Protein AF-A0A1F7LM73-F1 (afdb_monomer)

Foldseek 3Di:
DVVVVVVLVVLVVVVPVVVPPDDDDDDPDDPPDPVVVVVVSVVVSVVSCCVPVVVVVVVVVVVVVVVVVVVVVVVVVVVVVVVVVVVVVVVVVVVVVVVVVVVVVVVVVVVVVVVVVVVVVVVVVVVVVVVVVVVVVVVVVVVVVVVVVVVVVVVVVVVVVVVCVVPDDPVVVVVVVVVVVVVVVVVD

pLDDT: mean 83.43, std 17.59, range [32.59, 98.06]

Structure (mmCIF, N/CA/C/O backbone):
data_AF-A0A1F7LM73-F1
#
_entry.id   AF-A0A1F7LM73-F1
#
loop_
_atom_site.group_PDB
_atom_site.id
_atom_site.type_symbol
_atom_site.label_atom_id
_atom_site.label_alt_id
_atom_site.label_comp_id
_atom_site.label_asym_id
_atom_site.label_entity_id
_atom_site.label_seq_id
_atom_site.pdbx_PDB_ins_code
_atom_site.Cartn_x
_atom_site.Cartn_y
_atom_site.Cartn_z
_atom_site.occupancy
_atom_site.B_iso_or_equiv
_atom_site.auth_seq_id
_atom_site.auth_comp_id
_atom_site.auth_asym_id
_atom_site.auth_atom_id
_atom_site.pdbx_PDB_model_num
ATOM 1 N N . MET A 1 1 ? 45.857 7.360 -49.745 1.00 53.28 1 MET A N 1
ATOM 2 C CA . MET A 1 1 ? 45.388 7.827 -51.075 1.00 53.28 1 MET A CA 1
ATOM 3 C C . MET A 1 1 ? 46.222 8.972 -51.649 1.00 53.28 1 MET A C 1
ATOM 5 O O . MET A 1 1 ? 46.639 8.855 -52.791 1.00 53.28 1 MET A O 1
ATOM 9 N N . ARG A 1 2 ? 46.557 10.024 -50.878 1.00 49.22 2 ARG A N 1
ATOM 10 C CA . ARG A 1 2 ? 47.305 11.205 -51.376 1.00 49.22 2 ARG A CA 1
ATOM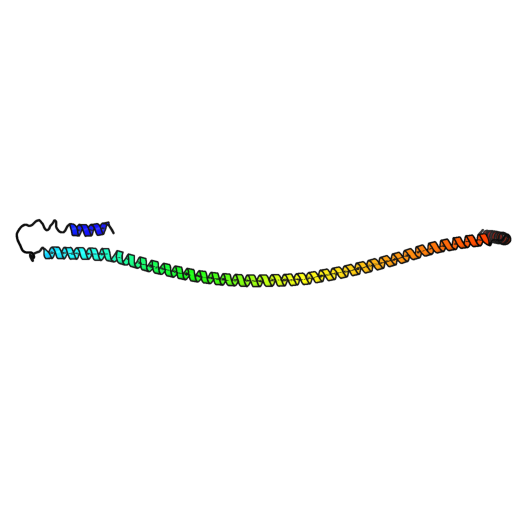 11 C C . ARG A 1 2 ? 48.665 10.900 -52.031 1.00 49.22 2 ARG A C 1
ATOM 13 O O . ARG A 1 2 ? 49.004 11.530 -53.020 1.00 49.22 2 ARG A O 1
ATOM 20 N N . ARG A 1 3 ? 49.419 9.911 -51.534 1.00 52.56 3 ARG A N 1
ATOM 21 C CA . ARG A 1 3 ? 50.753 9.572 -52.070 1.00 52.56 3 ARG A CA 1
ATOM 22 C C . ARG A 1 3 ? 50.712 8.861 -53.428 1.00 52.56 3 ARG A C 1
ATOM 24 O O . ARG A 1 3 ? 51.576 9.108 -54.249 1.00 52.56 3 ARG A O 1
ATOM 31 N N . VAL A 1 4 ? 49.698 8.035 -53.694 1.00 57.47 4 VAL A N 1
ATOM 32 C CA . VAL A 1 4 ? 49.612 7.256 -54.948 1.00 57.47 4 VAL A CA 1
ATOM 33 C C . VAL A 1 4 ? 48.876 8.014 -56.051 1.00 57.47 4 VAL A C 1
ATOM 35 O O . VAL A 1 4 ? 49.278 7.935 -57.203 1.00 57.47 4 VAL A O 1
ATOM 38 N N . VAL A 1 5 ? 47.874 8.828 -55.693 1.00 59.75 5 VAL A N 1
ATOM 39 C CA . VAL A 1 5 ? 47.327 9.850 -56.606 1.00 59.75 5 VAL A CA 1
ATOM 40 C C . VAL A 1 5 ? 48.428 10.840 -56.992 1.00 59.75 5 VAL A C 1
ATOM 42 O O . VAL A 1 5 ? 48.534 11.200 -58.155 1.00 59.75 5 VAL A O 1
ATOM 45 N N . GLY A 1 6 ? 49.306 11.189 -56.041 1.00 59.00 6 GLY A N 1
ATOM 46 C CA . GLY A 1 6 ? 50.532 11.940 -56.303 1.00 59.00 6 GLY A CA 1
ATOM 47 C C . GLY A 1 6 ? 51.470 11.233 -57.283 1.00 59.00 6 GLY A C 1
ATOM 48 O O . GLY A 1 6 ? 51.916 11.872 -58.219 1.00 59.00 6 GLY A O 1
ATOM 49 N N . ILE A 1 7 ? 51.714 9.924 -57.137 1.00 63.94 7 ILE A N 1
ATOM 50 C CA . ILE A 1 7 ? 52.561 9.146 -58.065 1.00 63.94 7 ILE A CA 1
ATOM 51 C C . ILE A 1 7 ? 51.933 9.042 -59.460 1.00 63.94 7 ILE A C 1
ATOM 53 O O . ILE A 1 7 ? 52.642 9.212 -60.439 1.00 63.94 7 ILE A O 1
ATOM 57 N N . ALA A 1 8 ? 50.623 8.813 -59.578 1.00 59.62 8 ALA A N 1
ATOM 58 C CA . ALA A 1 8 ? 49.941 8.762 -60.873 1.00 59.62 8 ALA A CA 1
ATOM 59 C C . ALA A 1 8 ? 49.909 10.139 -61.562 1.00 59.62 8 ALA A C 1
ATOM 61 O O . ALA A 1 8 ? 50.172 10.230 -62.757 1.00 59.62 8 ALA A O 1
ATOM 62 N N . ALA A 1 9 ? 49.666 11.217 -60.807 1.00 60.69 9 ALA A N 1
ATOM 63 C CA . ALA A 1 9 ? 49.764 12.588 -61.306 1.00 60.69 9 ALA A CA 1
ATOM 64 C C . ALA A 1 9 ? 51.207 12.958 -61.688 1.00 60.69 9 ALA A C 1
ATOM 66 O O . ALA A 1 9 ? 51.416 13.639 -62.684 1.00 60.69 9 ALA A O 1
ATOM 67 N N . PHE A 1 10 ? 52.202 12.465 -60.946 1.00 61.12 10 PHE A N 1
ATOM 68 C CA . PHE A 1 10 ? 53.621 12.640 -61.251 1.00 61.12 10 PHE A CA 1
ATOM 69 C C . PHE A 1 10 ? 54.034 11.855 -62.503 1.00 61.12 10 PHE A C 1
ATOM 71 O O . PHE A 1 10 ? 54.774 12.378 -63.323 1.00 61.12 10 PHE A O 1
ATOM 78 N N . LEU A 1 11 ? 53.503 10.643 -62.704 1.00 60.47 11 LEU A N 1
ATOM 79 C CA . LEU A 1 11 ? 53.751 9.817 -63.891 1.00 60.47 11 LEU A CA 1
ATOM 80 C C . LEU A 1 11 ? 53.119 10.430 -65.154 1.00 60.47 11 LEU A C 1
ATOM 82 O O . LEU A 1 11 ? 53.722 10.377 -66.218 1.00 60.47 11 LEU A O 1
ATOM 86 N N . VAL A 1 12 ? 51.949 11.070 -65.025 1.00 60.44 12 VAL A N 1
ATOM 87 C CA . VAL A 1 12 ? 51.298 11.850 -66.098 1.00 60.44 12 VAL A CA 1
ATOM 88 C C . VAL A 1 12 ? 52.034 13.168 -66.370 1.00 60.44 12 VAL A C 1
ATOM 90 O O . VAL A 1 12 ? 52.218 13.537 -67.526 1.00 60.44 12 VAL A O 1
ATOM 93 N N . ALA A 1 13 ? 52.502 13.863 -65.329 1.00 56.94 13 ALA A N 1
ATOM 94 C CA . ALA A 1 13 ? 53.27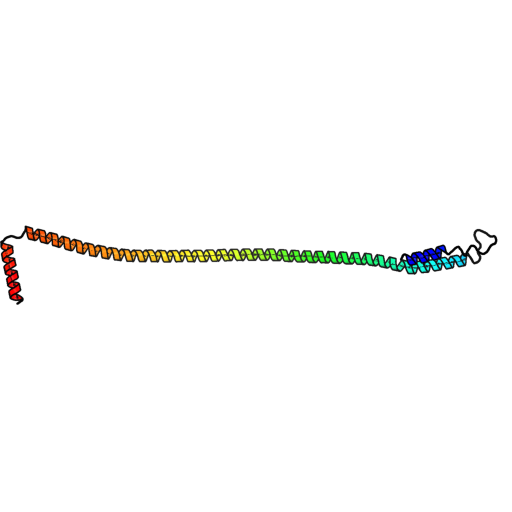1 15.102 -65.464 1.00 56.94 13 ALA A CA 1
ATOM 95 C C . ALA A 1 13 ? 54.682 14.883 -66.045 1.00 56.94 13 ALA A C 1
ATOM 97 O O . ALA A 1 13 ? 55.237 15.795 -66.651 1.00 56.94 13 ALA A O 1
ATOM 98 N N . LEU A 1 14 ? 55.253 13.679 -65.912 1.00 53.31 14 LEU A N 1
ATOM 99 C CA . LEU A 1 14 ? 56.552 13.313 -66.495 1.00 53.31 14 LEU A CA 1
ATOM 100 C C . LEU A 1 14 ? 56.478 13.012 -68.010 1.00 53.31 14 LEU A C 1
ATOM 102 O O . LEU A 1 14 ? 57.506 12.801 -68.656 1.00 53.31 14 LEU A O 1
ATOM 106 N N . LEU A 1 15 ? 55.271 12.991 -68.585 1.00 54.00 15 LEU A N 1
ATOM 107 C CA . LEU A 1 15 ? 54.999 12.494 -69.934 1.00 54.00 15 LEU A CA 1
ATOM 108 C C . LEU A 1 15 ? 54.958 13.570 -71.038 1.00 54.00 15 LEU A C 1
ATOM 110 O O . LEU A 1 15 ? 54.450 13.284 -72.121 1.00 54.00 15 LEU A O 1
ATOM 114 N N . PRO A 1 16 ? 55.520 14.779 -70.825 1.00 51.72 16 PRO A N 1
ATOM 115 C CA . PRO A 1 16 ? 56.408 15.335 -71.849 1.00 51.72 16 PRO A CA 1
ATOM 116 C C . PRO A 1 16 ? 57.501 16.255 -71.266 1.00 51.72 16 PRO A C 1
ATOM 118 O O . PRO A 1 16 ? 57.481 17.466 -71.455 1.00 51.72 16 PRO A O 1
ATOM 121 N N . ALA A 1 17 ? 58.517 15.676 -70.628 1.00 45.34 17 ALA A N 1
ATOM 122 C CA . ALA A 1 17 ? 59.888 16.195 -70.771 1.00 45.34 17 ALA A CA 1
ATOM 123 C C . ALA A 1 17 ? 60.720 15.319 -71.733 1.00 45.34 17 ALA A C 1
ATOM 125 O O . ALA A 1 17 ? 61.685 15.787 -72.327 1.00 45.34 17 ALA A O 1
ATOM 126 N N . ALA A 1 18 ? 60.301 14.069 -71.967 1.00 43.78 18 ALA A N 1
ATOM 127 C CA . ALA A 1 18 ? 60.953 13.145 -72.900 1.00 43.78 18 ALA A CA 1
ATOM 128 C C . ALA A 1 18 ? 60.423 13.219 -74.350 1.00 43.78 18 ALA A C 1
ATOM 130 O O . ALA A 1 18 ? 60.993 12.589 -75.234 1.00 43.78 18 ALA A O 1
ATOM 131 N N . ALA A 1 19 ? 59.372 14.003 -74.623 1.00 46.97 19 ALA A N 1
ATOM 132 C CA . ALA A 1 19 ? 58.915 14.288 -75.991 1.00 46.97 19 ALA A CA 1
ATOM 133 C C . ALA A 1 19 ? 59.640 15.491 -76.635 1.00 46.97 19 ALA A C 1
ATOM 135 O O . ALA A 1 19 ? 59.439 15.766 -77.811 1.00 46.97 19 ALA A O 1
ATOM 136 N N . SER A 1 20 ? 60.491 16.206 -75.884 1.00 44.97 20 SER A N 1
ATOM 137 C CA . SER A 1 20 ? 61.182 17.425 -76.340 1.00 44.97 20 SER A CA 1
ATOM 138 C C . SER A 1 20 ? 62.675 17.212 -76.650 1.00 44.97 20 SER A C 1
ATOM 140 O O . SER A 1 20 ? 63.457 18.161 -76.598 1.00 44.97 20 SER A O 1
ATOM 142 N N . ALA A 1 21 ? 63.102 15.988 -76.967 1.00 37.47 21 ALA A N 1
ATOM 143 C CA . ALA A 1 21 ? 64.501 15.703 -77.300 1.00 37.47 21 ALA A CA 1
ATOM 144 C C . ALA A 1 21 ? 64.649 14.725 -78.479 1.00 37.47 21 ALA A C 1
ATOM 146 O O . ALA A 1 21 ? 65.333 13.713 -78.388 1.00 37.47 21 ALA A O 1
ATOM 147 N N . ALA A 1 22 ? 64.007 15.050 -79.599 1.00 32.59 22 ALA A N 1
ATOM 148 C CA . ALA A 1 22 ? 64.473 14.708 -80.940 1.00 32.59 22 ALA A CA 1
ATOM 149 C C . ALA A 1 22 ? 63.914 15.783 -81.882 1.00 32.59 22 ALA A C 1
ATOM 151 O O . ALA A 1 22 ? 62.706 15.874 -82.081 1.00 32.59 22 ALA A O 1
ATOM 152 N N . GLY A 1 23 ? 64.789 16.673 -82.350 1.00 34.88 23 GLY A N 1
ATOM 153 C CA . GLY A 1 23 ? 64.427 17.727 -83.290 1.00 34.88 23 GLY A CA 1
ATOM 154 C C . GLY A 1 23 ? 64.046 17.177 -84.664 1.00 34.88 23 GLY A C 1
ATOM 155 O O . GLY A 1 23 ? 64.423 16.064 -85.024 1.00 34.88 23 GLY A O 1
ATOM 156 N N . GLY A 1 24 ? 63.356 18.017 -85.433 1.00 33.53 24 GLY A N 1
ATOM 157 C CA . GLY A 1 24 ? 63.115 17.810 -86.858 1.00 33.53 24 GLY A CA 1
ATOM 158 C C . GLY A 1 24 ? 61.640 17.644 -87.195 1.00 33.53 24 GLY A C 1
ATOM 159 O O . GLY A 1 24 ? 61.037 16.636 -86.862 1.00 33.53 24 GLY A O 1
ATOM 160 N N . GLU A 1 25 ? 61.108 18.690 -87.828 1.00 43.16 25 GLU A N 1
ATOM 161 C CA . GLU A 1 25 ? 59.985 18.746 -88.773 1.00 43.16 25 GLU A CA 1
ATOM 162 C C . GLU A 1 25 ? 58.961 17.595 -88.798 1.00 43.16 25 GLU A C 1
ATOM 164 O O . GLU A 1 25 ? 59.271 16.454 -89.128 1.00 43.16 25 GLU A O 1
ATOM 169 N N . GLY A 1 26 ? 57.679 17.941 -88.642 1.00 41.00 26 GLY A N 1
ATOM 170 C CA . GLY A 1 26 ? 56.610 17.144 -89.239 1.00 41.00 26 GLY A CA 1
ATOM 171 C C . GLY A 1 26 ? 55.275 17.223 -88.512 1.00 41.00 26 GLY A C 1
ATOM 172 O O . GLY A 1 26 ? 55.214 17.013 -87.308 1.00 41.00 26 GLY A O 1
ATOM 173 N N . GLY A 1 27 ? 54.245 17.528 -89.308 1.00 42.03 27 GLY A N 1
ATOM 174 C CA . GLY A 1 27 ? 52.819 17.206 -89.192 1.00 42.03 27 GLY A CA 1
ATOM 175 C C . GLY A 1 27 ? 52.208 16.911 -87.821 1.00 42.03 27 GLY A C 1
ATOM 176 O O . GLY A 1 27 ? 52.680 16.069 -87.066 1.00 42.03 27 GLY A O 1
ATOM 177 N N . LEU A 1 28 ? 51.019 17.479 -87.587 1.00 55.00 28 LEU A N 1
ATOM 178 C CA . LEU A 1 28 ? 50.147 17.199 -86.435 1.00 55.00 28 LEU A CA 1
ATOM 179 C C . LEU A 1 28 ? 49.836 15.701 -86.201 1.00 55.00 28 LEU A C 1
ATOM 181 O O . LEU A 1 28 ? 49.221 15.363 -85.194 1.00 55.00 28 LEU A O 1
ATOM 185 N N . ILE A 1 29 ? 50.252 14.802 -87.098 1.00 55.22 29 ILE A N 1
ATOM 186 C CA . ILE A 1 29 ? 50.189 13.353 -86.940 1.00 55.22 29 ILE A CA 1
ATOM 187 C C . ILE A 1 29 ? 51.406 12.733 -87.654 1.00 55.22 29 ILE A C 1
ATOM 189 O O . ILE A 1 29 ? 51.376 12.525 -88.863 1.00 55.22 29 ILE A O 1
ATOM 193 N N . ASN A 1 30 ? 52.474 12.419 -86.918 1.00 52.50 30 ASN A N 1
ATOM 194 C CA . ASN A 1 30 ? 53.495 11.477 -87.385 1.00 52.50 30 ASN A CA 1
ATOM 195 C C . ASN A 1 30 ? 53.140 10.085 -86.852 1.00 52.50 30 ASN A C 1
ATOM 197 O O . ASN A 1 30 ? 53.098 9.864 -85.639 1.00 52.50 30 ASN A O 1
ATOM 201 N N . LEU A 1 31 ? 52.855 9.152 -87.762 1.00 56.06 31 LEU A N 1
ATOM 202 C CA . LEU A 1 31 ? 52.364 7.801 -87.468 1.00 56.06 31 LEU A CA 1
ATOM 203 C C . LEU A 1 31 ? 53.467 6.819 -87.030 1.00 56.06 31 LEU A C 1
ATOM 205 O O . LEU A 1 31 ? 53.266 5.610 -87.075 1.00 56.06 31 LEU A O 1
ATOM 209 N N . ASP A 1 32 ? 54.611 7.318 -86.565 1.00 59.59 32 ASP A N 1
ATOM 210 C CA . ASP A 1 32 ? 55.797 6.504 -86.322 1.00 59.59 32 ASP A CA 1
ATOM 211 C C . ASP A 1 32 ? 56.256 6.609 -84.862 1.00 59.59 32 ASP A C 1
ATOM 213 O O . ASP A 1 32 ? 56.743 7.633 -84.388 1.00 59.59 32 ASP A O 1
ATOM 217 N N . LYS A 1 33 ? 56.075 5.502 -84.128 1.00 64.56 33 LYS A N 1
ATOM 218 C CA . LYS A 1 33 ? 56.547 5.203 -82.755 1.00 64.56 33 LYS A CA 1
ATOM 219 C C . LYS A 1 33 ? 55.998 6.063 -81.604 1.00 64.56 33 LYS A C 1
ATOM 221 O O . LYS A 1 33 ? 55.727 5.499 -80.544 1.00 64.56 33 LYS A O 1
ATOM 226 N N . SER A 1 34 ? 55.759 7.362 -81.781 1.00 71.69 34 SER A N 1
ATOM 227 C CA . SER A 1 34 ? 55.260 8.250 -80.713 1.00 71.69 34 SER A CA 1
ATOM 228 C C . SER A 1 34 ? 53.847 7.871 -80.241 1.00 71.69 34 SER A C 1
ATOM 230 O O . SER A 1 34 ? 53.615 7.710 -79.042 1.00 71.69 34 SER A O 1
ATOM 232 N N . LEU A 1 35 ? 52.927 7.585 -81.174 1.00 75.62 35 LEU A N 1
ATOM 233 C CA . LEU A 1 35 ? 51.570 7.115 -80.850 1.00 75.62 35 LEU A CA 1
ATOM 234 C C . LEU A 1 35 ? 51.567 5.775 -80.103 1.00 75.62 35 LEU A C 1
ATOM 236 O O . LEU A 1 35 ? 50.761 5.578 -79.198 1.00 75.62 35 LEU A O 1
ATOM 240 N N . ILE A 1 36 ? 52.487 4.865 -80.439 1.00 78.56 36 ILE A N 1
ATOM 241 C CA . ILE A 1 36 ? 52.606 3.560 -79.773 1.00 78.56 36 ILE A CA 1
ATOM 242 C C . ILE A 1 36 ? 53.088 3.750 -78.329 1.00 78.56 36 ILE A C 1
ATOM 244 O O . ILE A 1 36 ? 52.519 3.170 -77.407 1.00 78.56 36 ILE A O 1
ATOM 248 N N . ILE A 1 37 ? 54.087 4.609 -78.109 1.00 78.12 37 ILE A N 1
ATOM 249 C CA . ILE A 1 37 ? 54.595 4.930 -76.766 1.00 78.12 37 ILE A CA 1
ATOM 250 C C . ILE A 1 37 ? 53.520 5.642 -75.930 1.00 78.12 37 ILE A C 1
ATOM 252 O O . ILE A 1 37 ? 53.347 5.332 -74.749 1.00 78.12 37 ILE A O 1
ATOM 256 N N . GLN A 1 38 ? 52.755 6.559 -76.526 1.00 77.81 38 GLN A N 1
ATOM 257 C CA . GLN A 1 38 ? 51.647 7.235 -75.852 1.00 77.81 38 GLN A CA 1
ATOM 258 C C . GLN A 1 38 ? 50.503 6.267 -75.513 1.00 77.81 38 GLN A C 1
ATOM 260 O O . GLN A 1 38 ? 49.976 6.317 -74.403 1.00 77.81 38 GLN A O 1
ATOM 265 N N . ALA A 1 39 ? 50.161 5.341 -76.415 1.00 81.94 39 ALA A N 1
ATOM 266 C CA . ALA A 1 39 ? 49.149 4.313 -76.175 1.00 81.94 39 ALA A CA 1
ATOM 267 C C . ALA A 1 39 ? 49.566 3.338 -75.062 1.00 81.94 39 ALA A C 1
ATOM 269 O O . ALA A 1 39 ? 48.755 3.022 -74.191 1.00 81.94 39 ALA A O 1
ATOM 270 N N . ILE A 1 40 ? 50.834 2.911 -75.033 1.00 83.88 40 ILE A N 1
ATOM 271 C CA . ILE A 1 40 ? 51.378 2.067 -73.957 1.00 83.88 40 ILE A CA 1
ATOM 272 C C . ILE A 1 40 ? 51.330 2.807 -72.616 1.00 83.88 40 ILE A C 1
ATOM 274 O O . ILE A 1 40 ? 50.895 2.232 -71.621 1.00 83.88 40 ILE A O 1
ATOM 278 N N . ASN A 1 41 ? 51.709 4.087 -72.578 1.00 79.88 41 ASN A N 1
ATOM 279 C CA . ASN A 1 41 ? 51.620 4.895 -71.360 1.00 79.88 41 ASN A CA 1
ATOM 280 C C . ASN A 1 41 ? 50.172 5.103 -70.893 1.00 79.88 41 ASN A C 1
ATOM 282 O O . ASN A 1 41 ? 49.898 5.014 -69.697 1.00 79.88 41 ASN A O 1
ATOM 286 N N . PHE A 1 42 ? 49.231 5.319 -71.816 1.00 82.69 42 PHE A N 1
ATOM 287 C CA . PHE A 1 42 ? 47.808 5.414 -71.494 1.00 82.69 42 PHE A CA 1
ATOM 288 C C . PHE A 1 42 ? 47.264 4.098 -70.923 1.00 82.69 42 PHE A C 1
ATOM 290 O O . PHE A 1 42 ? 46.587 4.109 -69.897 1.00 82.69 42 PHE A O 1
ATOM 297 N N . LEU A 1 43 ? 47.608 2.959 -71.530 1.00 86.31 43 LEU A N 1
ATOM 298 C CA . LEU A 1 43 ? 47.226 1.631 -71.042 1.00 86.31 43 LEU A CA 1
ATOM 299 C C . LEU A 1 43 ? 47.849 1.315 -69.677 1.00 86.31 43 LEU A C 1
ATOM 301 O O . LEU A 1 43 ? 47.166 0.786 -68.800 1.00 86.31 43 LEU A O 1
ATOM 305 N N . LEU A 1 44 ? 49.117 1.676 -69.466 1.00 84.31 44 LEU A N 1
ATOM 306 C CA . LEU A 1 44 ? 49.799 1.511 -68.183 1.00 84.31 44 LEU A CA 1
ATOM 307 C C . LEU A 1 44 ? 49.133 2.358 -67.091 1.00 84.31 44 LEU A C 1
ATOM 309 O O . LEU A 1 44 ? 48.860 1.858 -65.998 1.00 84.31 44 LEU A O 1
ATOM 313 N N . LEU A 1 45 ? 48.810 3.618 -67.395 1.00 82.44 45 LEU A N 1
ATOM 314 C CA . LEU A 1 45 ? 48.079 4.497 -66.487 1.00 82.44 45 LEU A CA 1
ATOM 315 C C . LEU A 1 45 ? 46.686 3.941 -66.177 1.00 82.44 45 LEU A C 1
ATOM 317 O O . LEU A 1 45 ? 46.312 3.875 -65.009 1.00 82.44 45 LEU A O 1
ATOM 321 N N . LEU A 1 46 ? 45.940 3.498 -67.194 1.00 83.88 46 LEU A N 1
ATOM 322 C CA . LEU A 1 46 ? 44.616 2.892 -67.041 1.00 83.88 46 LEU A CA 1
ATOM 323 C C . LEU A 1 46 ? 44.676 1.650 -66.142 1.00 83.88 46 LEU A C 1
ATOM 325 O O . LEU A 1 46 ? 43.827 1.474 -65.270 1.00 83.88 46 LEU A O 1
ATOM 329 N N . PHE A 1 47 ? 45.699 0.811 -66.310 1.00 84.75 47 PHE A N 1
ATOM 330 C CA . PHE A 1 47 ? 45.905 -0.385 -65.496 1.00 84.75 47 PHE A CA 1
ATOM 331 C C . PHE A 1 47 ? 46.183 -0.040 -64.027 1.00 84.75 47 PHE A C 1
ATOM 333 O O . PHE A 1 47 ? 45.568 -0.615 -63.122 1.00 84.75 47 PHE A O 1
ATOM 340 N N . ILE A 1 48 ? 47.061 0.938 -63.781 1.00 83.00 48 ILE A N 1
ATOM 341 C CA . ILE A 1 48 ? 47.354 1.448 -62.436 1.00 83.00 48 ILE A CA 1
ATOM 342 C C . ILE A 1 48 ? 46.081 2.032 -61.815 1.00 83.00 48 ILE A C 1
ATOM 344 O O . ILE A 1 48 ? 45.734 1.673 -60.690 1.00 83.00 48 ILE A O 1
ATOM 348 N N . LEU A 1 49 ? 45.351 2.878 -62.547 1.00 80.56 49 LEU A N 1
ATOM 349 C CA . LEU A 1 49 ? 44.150 3.552 -62.059 1.00 80.56 49 LEU A CA 1
ATOM 350 C C . LEU A 1 49 ? 43.025 2.556 -61.756 1.00 80.56 49 LEU A C 1
ATOM 352 O O . LEU A 1 49 ? 42.419 2.630 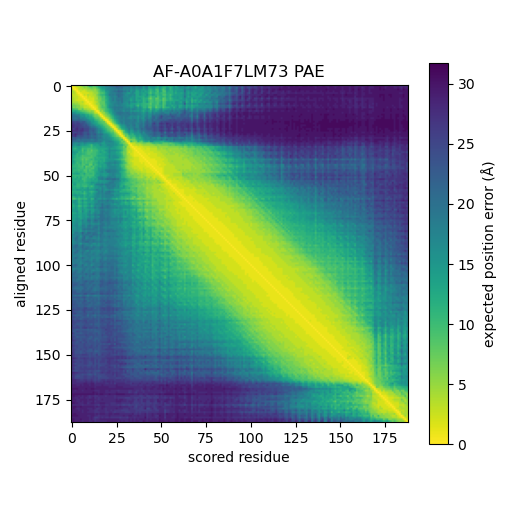-60.691 1.00 80.56 49 LEU A O 1
ATOM 356 N N . SER A 1 50 ? 42.792 1.585 -62.640 1.00 81.06 50 SER A N 1
ATOM 357 C CA . SER A 1 50 ? 41.791 0.533 -62.451 1.00 81.06 50 SER A CA 1
ATOM 358 C C . SER A 1 50 ? 42.085 -0.290 -61.194 1.00 81.06 50 SER A C 1
ATOM 360 O O . SER A 1 50 ? 41.239 -0.410 -60.307 1.00 81.06 50 SER A O 1
ATOM 362 N N . LYS A 1 51 ? 43.326 -0.763 -61.023 1.00 81.00 51 LYS A N 1
ATOM 363 C CA . LYS A 1 51 ? 43.699 -1.585 -59.861 1.00 81.00 51 LYS A CA 1
ATOM 364 C C . LYS A 1 51 ? 43.681 -0.805 -58.539 1.00 81.00 51 LYS A C 1
ATOM 366 O O . LYS A 1 51 ? 43.337 -1.376 -57.501 1.00 81.00 51 LYS A O 1
ATOM 371 N N . LEU A 1 52 ? 44.049 0.479 -58.559 1.00 79.38 52 LEU A N 1
ATOM 372 C CA . LEU A 1 52 ? 44.158 1.311 -57.356 1.00 79.38 52 LEU A CA 1
ATOM 373 C C . LEU A 1 52 ? 42.882 2.052 -56.966 1.00 79.38 52 LEU A C 1
ATOM 375 O O . LEU A 1 52 ? 42.722 2.303 -55.776 1.00 79.38 52 LEU A O 1
ATOM 379 N N . LEU A 1 53 ? 42.005 2.418 -57.906 1.00 81.56 53 LEU A N 1
ATOM 380 C CA . LEU A 1 53 ? 40.790 3.193 -57.624 1.00 81.56 53 LEU A CA 1
ATOM 381 C C . LEU A 1 53 ? 39.571 2.300 -57.374 1.00 81.56 53 LEU A C 1
ATOM 383 O O . LEU A 1 53 ? 38.726 2.640 -56.547 1.00 81.56 53 LEU A O 1
ATOM 387 N N . TYR A 1 54 ? 39.511 1.128 -58.010 1.00 83.94 54 TYR A N 1
ATOM 388 C CA . TYR A 1 54 ? 38.383 0.211 -57.847 1.00 83.94 54 TYR A CA 1
ATOM 389 C C . TYR A 1 54 ? 38.271 -0.312 -56.408 1.00 83.94 54 TYR A C 1
ATOM 391 O O . TYR A 1 54 ? 37.199 -0.279 -55.811 1.00 83.94 54 TYR A O 1
ATOM 399 N N . ARG A 1 55 ? 39.401 -0.702 -55.800 1.00 82.88 55 ARG A N 1
ATOM 400 C CA . ARG A 1 55 ? 39.462 -1.178 -54.406 1.00 82.88 55 ARG A CA 1
ATOM 401 C C . ARG A 1 55 ? 38.940 -0.171 -53.365 1.00 82.88 55 ARG A C 1
ATOM 403 O O . ARG A 1 55 ? 38.070 -0.554 -52.587 1.00 82.88 55 ARG A O 1
ATOM 410 N N . PRO A 1 56 ? 39.428 1.084 -53.297 1.00 85.56 56 PRO A N 1
ATOM 411 C CA . PRO A 1 56 ? 38.946 2.047 -52.312 1.00 85.56 56 PRO A CA 1
ATOM 412 C C . PRO A 1 56 ? 37.512 2.511 -52.570 1.00 85.56 56 PRO A C 1
ATOM 414 O O . PRO A 1 56 ? 36.810 2.813 -51.608 1.00 85.56 56 PRO A O 1
ATOM 417 N N . LEU A 1 57 ? 37.065 2.555 -53.830 1.00 85.81 57 LEU A N 1
ATOM 418 C CA . LEU A 1 57 ? 35.688 2.918 -54.157 1.00 85.81 57 LEU A CA 1
ATOM 419 C C . LEU A 1 57 ? 34.700 1.850 -53.669 1.00 85.81 57 LEU A C 1
ATOM 421 O O . LEU A 1 57 ? 33.739 2.190 -52.980 1.00 85.81 57 LEU A O 1
ATOM 425 N N . LEU A 1 58 ? 34.974 0.570 -53.950 1.00 88.38 58 LEU A N 1
ATOM 426 C CA . LEU A 1 58 ? 34.167 -0.542 -53.439 1.00 88.38 58 LEU A CA 1
ATOM 427 C C . LEU A 1 58 ? 34.198 -0.597 -51.909 1.00 88.38 58 LEU A C 1
ATOM 429 O O . LEU A 1 58 ? 33.149 -0.719 -51.290 1.00 88.38 58 LEU A O 1
ATOM 433 N N . ALA A 1 59 ? 35.374 -0.423 -51.295 1.00 88.94 59 ALA A N 1
ATOM 434 C CA . ALA A 1 59 ? 35.503 -0.422 -49.839 1.00 88.94 59 ALA A CA 1
ATOM 435 C C . ALA A 1 59 ? 34.650 0.671 -49.174 1.00 88.94 59 ALA A C 1
ATOM 437 O O . ALA A 1 59 ? 34.017 0.414 -48.157 1.00 88.94 59 ALA A O 1
ATOM 438 N N . LYS A 1 60 ? 34.578 1.877 -49.758 1.00 89.25 60 LYS A N 1
ATOM 439 C CA . LYS A 1 60 ? 33.723 2.958 -49.239 1.00 89.25 60 LYS A CA 1
ATOM 440 C C . LYS A 1 60 ? 32.229 2.712 -49.445 1.00 89.25 60 LYS A C 1
ATOM 442 O O . LYS A 1 60 ? 31.435 3.169 -48.624 1.00 89.25 60 LYS A O 1
ATOM 447 N N . MET A 1 61 ? 31.839 2.014 -50.508 1.00 90.56 61 MET A N 1
ATOM 448 C CA . MET A 1 61 ? 30.445 1.606 -50.708 1.00 90.56 61 MET A CA 1
ATOM 449 C C . MET A 1 61 ? 30.038 0.499 -49.733 1.00 90.56 61 MET A C 1
ATOM 451 O O . MET A 1 61 ? 28.967 0.592 -49.139 1.00 90.56 61 MET A O 1
ATOM 455 N N . GLU A 1 62 ? 30.911 -0.484 -49.508 1.00 93.12 62 GLU A N 1
ATOM 456 C CA . GLU A 1 62 ? 30.689 -1.551 -48.528 1.00 93.12 62 GLU A CA 1
ATOM 457 C C . GLU A 1 62 ? 30.625 -0.986 -47.104 1.00 93.12 62 GLU A C 1
ATOM 459 O O . GLU A 1 62 ? 29.694 -1.292 -46.373 1.00 93.12 62 GLU A O 1
ATOM 464 N N . GLU A 1 63 ? 31.534 -0.076 -46.733 1.00 94.50 63 GLU A N 1
ATOM 465 C CA . GLU A 1 63 ? 31.515 0.614 -45.433 1.00 94.50 63 GLU A CA 1
ATOM 466 C C . GLU A 1 63 ? 30.182 1.343 -45.202 1.00 94.50 63 GLU A C 1
ATOM 468 O O . GLU A 1 63 ? 29.593 1.238 -44.128 1.00 94.50 63 GLU A O 1
ATOM 473 N N . ARG A 1 64 ? 29.657 2.034 -46.225 1.00 94.19 64 ARG A N 1
ATOM 474 C CA . ARG A 1 64 ? 28.339 2.685 -46.151 1.00 94.19 64 ARG A CA 1
ATOM 475 C C . ARG A 1 64 ? 27.199 1.679 -46.048 1.00 94.19 64 ARG A C 1
ATOM 477 O O . ARG A 1 64 ? 26.303 1.878 -45.235 1.00 94.19 64 ARG A O 1
ATOM 484 N N . SER A 1 65 ? 27.215 0.623 -46.863 1.00 94.25 65 SER A N 1
ATOM 485 C CA . SER A 1 65 ? 26.180 -0.416 -46.827 1.00 94.25 65 SER A CA 1
ATOM 486 C C . SER A 1 65 ? 26.144 -1.097 -45.462 1.00 94.25 65 SER A C 1
ATOM 488 O O . SER A 1 65 ? 25.075 -1.234 -44.871 1.00 94.25 65 SER A O 1
ATOM 490 N N . GLN A 1 66 ? 27.313 -1.447 -44.928 1.00 96.25 66 GLN A N 1
ATOM 491 C CA . GLN A 1 66 ? 27.449 -2.076 -43.626 1.00 96.25 66 GLN A CA 1
ATOM 492 C C . GLN A 1 66 ? 27.001 -1.143 -42.501 1.00 96.25 66 GLN A C 1
ATOM 494 O O . GLN A 1 66 ? 26.242 -1.575 -41.643 1.00 96.25 66 GLN A O 1
ATOM 499 N N . ALA A 1 67 ? 27.386 0.137 -42.527 1.00 96.00 67 ALA A N 1
ATOM 500 C CA . ALA A 1 67 ? 26.937 1.110 -41.533 1.00 96.00 67 ALA A CA 1
ATOM 501 C C . ALA A 1 67 ? 25.407 1.275 -41.530 1.00 96.00 67 ALA A C 1
ATOM 503 O O . ALA A 1 67 ? 24.796 1.306 -40.465 1.00 96.00 67 ALA A O 1
ATOM 504 N N . ILE A 1 68 ? 24.778 1.325 -42.711 1.00 96.00 68 ILE A N 1
ATOM 505 C CA . ILE A 1 68 ? 23.315 1.400 -42.831 1.00 96.00 68 ILE A CA 1
ATOM 506 C C . ILE A 1 68 ? 22.667 0.133 -42.269 1.00 96.00 68 ILE A C 1
ATOM 508 O O . ILE A 1 68 ? 21.744 0.245 -41.464 1.00 96.00 68 ILE A O 1
ATOM 512 N N . LYS A 1 69 ? 23.159 -1.055 -42.645 1.00 96.75 69 LYS A N 1
ATOM 513 C CA . LYS A 1 69 ? 22.656 -2.336 -42.123 1.00 96.75 69 LYS A CA 1
ATOM 514 C C . LYS A 1 69 ? 22.762 -2.391 -40.602 1.00 96.75 69 LYS A C 1
ATOM 516 O O . LYS A 1 69 ? 21.743 -2.558 -39.948 1.00 96.75 69 LYS A O 1
ATOM 521 N N . THR A 1 70 ? 23.944 -2.123 -40.046 1.00 97.19 70 THR A N 1
ATOM 522 C CA . THR A 1 70 ? 24.155 -2.087 -38.595 1.00 97.19 70 THR A CA 1
ATOM 523 C C . THR A 1 70 ? 23.204 -1.099 -37.918 1.00 97.19 70 THR A C 1
ATOM 525 O O . THR A 1 70 ? 22.549 -1.461 -36.951 1.00 97.19 70 THR A O 1
ATOM 528 N N . SER A 1 71 ? 23.045 0.118 -38.453 1.00 96.25 71 SER A N 1
ATOM 529 C CA . SER A 1 71 ? 22.132 1.109 -37.865 1.00 96.25 71 SER A CA 1
ATOM 530 C C . SER A 1 71 ? 20.658 0.686 -37.907 1.00 96.25 71 SER A C 1
ATOM 532 O O . SER A 1 71 ? 19.895 1.002 -36.995 1.00 96.25 71 SER A O 1
ATOM 534 N N . LEU A 1 72 ? 20.244 -0.036 -38.955 1.00 97.25 72 LEU A N 1
ATOM 535 C CA . LEU A 1 72 ? 18.888 -0.563 -39.083 1.00 97.25 72 LEU A CA 1
ATOM 536 C C . LEU A 1 72 ? 18.662 -1.721 -38.113 1.00 97.25 72 LEU A C 1
ATOM 538 O O . LEU A 1 72 ? 17.626 -1.746 -37.452 1.00 97.25 72 LEU A O 1
ATOM 542 N N . ASP A 1 73 ? 19.629 -2.627 -37.994 1.0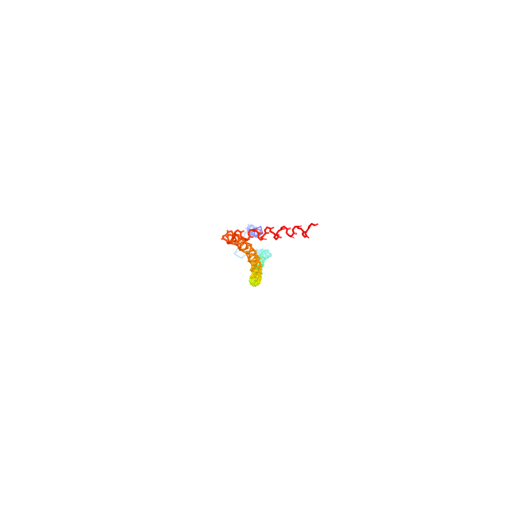0 97.44 73 ASP A N 1
ATOM 543 C CA . ASP A 1 73 ? 19.577 -3.759 -37.071 1.00 97.44 73 ASP A CA 1
ATOM 544 C C . ASP A 1 73 ? 19.551 -3.270 -35.615 1.00 97.44 73 ASP A C 1
ATOM 546 O O . ASP A 1 73 ? 18.713 -3.707 -34.827 1.00 97.44 73 ASP A O 1
ATOM 550 N N . GLU A 1 74 ? 20.388 -2.288 -35.266 1.00 97.44 74 GLU A N 1
ATOM 551 C CA . GLU A 1 74 ? 20.379 -1.629 -33.954 1.00 97.44 74 GLU A CA 1
ATOM 552 C C . GLU A 1 74 ? 19.040 -0.937 -33.678 1.00 97.44 74 GLU A C 1
ATOM 554 O O . GLU A 1 74 ? 18.475 -1.088 -32.594 1.00 97.44 74 GLU A O 1
ATOM 559 N N . ALA A 1 75 ? 18.483 -0.215 -34.656 1.00 96.50 75 ALA A N 1
ATOM 560 C CA . ALA A 1 75 ? 17.183 0.432 -34.506 1.00 96.50 75 ALA A CA 1
ATOM 561 C C . ALA A 1 75 ? 16.042 -0.585 -34.335 1.00 96.50 75 ALA A C 1
ATOM 563 O O . ALA A 1 75 ? 15.115 -0.347 -33.555 1.00 96.50 75 ALA A O 1
ATOM 564 N N . GLN A 1 76 ? 16.091 -1.718 -35.042 1.00 97.31 76 GLN A N 1
ATOM 565 C CA . GLN A 1 76 ? 15.124 -2.805 -34.889 1.00 97.31 76 GLN A CA 1
ATOM 566 C C . GLN A 1 76 ? 15.250 -3.476 -33.520 1.00 97.31 76 GLN A C 1
ATOM 568 O O . GLN A 1 76 ? 14.238 -3.639 -32.838 1.00 97.31 76 GLN A O 1
ATOM 573 N N . ALA A 1 77 ? 16.471 -3.789 -33.083 1.00 97.56 77 ALA A N 1
ATOM 574 C CA . ALA A 1 77 ? 16.738 -4.360 -31.768 1.00 97.56 77 ALA A CA 1
ATOM 575 C C . ALA A 1 77 ? 16.283 -3.418 -30.643 1.00 97.56 77 ALA A C 1
ATOM 577 O O . ALA A 1 77 ? 15.580 -3.845 -29.730 1.00 97.56 77 ALA A O 1
ATOM 578 N N . ALA A 1 78 ? 16.587 -2.121 -30.746 1.00 97.44 78 ALA A N 1
ATOM 579 C CA . ALA A 1 78 ? 16.152 -1.116 -29.780 1.00 97.44 78 ALA A CA 1
ATOM 580 C C . ALA A 1 78 ? 14.623 -0.985 -29.726 1.00 97.44 78 ALA A C 1
ATOM 582 O O . ALA A 1 78 ? 14.053 -0.843 -28.645 1.00 97.44 78 ALA A O 1
ATOM 583 N N . ARG A 1 79 ? 13.933 -1.062 -30.873 1.00 97.31 79 ARG A N 1
ATOM 584 C CA . ARG A 1 79 ? 12.461 -1.070 -30.913 1.00 97.31 79 ARG A CA 1
ATOM 585 C C . ARG A 1 79 ? 11.873 -2.326 -30.280 1.00 97.31 79 ARG A C 1
ATOM 587 O O . ARG A 1 79 ? 10.905 -2.208 -29.534 1.00 97.31 79 ARG A O 1
ATOM 594 N N . ALA A 1 80 ? 12.441 -3.495 -30.566 1.00 97.69 80 ALA A N 1
ATOM 595 C CA . ALA A 1 80 ? 11.997 -4.758 -29.984 1.00 97.69 80 ALA A CA 1
ATOM 596 C C . ALA A 1 80 ? 12.191 -4.768 -28.461 1.00 97.69 80 ALA A C 1
ATOM 598 O O . ALA A 1 80 ? 11.265 -5.101 -27.725 1.00 97.69 80 ALA A O 1
ATOM 599 N N . GLU A 1 81 ? 13.351 -4.317 -27.983 1.00 97.50 81 GLU A N 1
ATOM 600 C CA . GLU A 1 81 ? 13.646 -4.207 -26.555 1.00 97.50 81 GLU A CA 1
ATOM 601 C C . GLU A 1 81 ? 12.732 -3.183 -25.870 1.00 97.50 81 GLU A C 1
ATOM 603 O O . GLU A 1 81 ? 12.145 -3.476 -24.832 1.00 97.50 81 GLU A O 1
ATOM 608 N N . ALA A 1 82 ? 12.508 -2.013 -26.478 1.00 97.06 82 ALA A N 1
ATOM 609 C CA . ALA A 1 82 ? 11.577 -1.021 -25.944 1.00 97.06 82 ALA A CA 1
ATOM 610 C C . ALA A 1 82 ? 10.137 -1.555 -25.865 1.00 97.06 82 ALA A C 1
ATOM 612 O O . ALA A 1 82 ? 9.423 -1.261 -24.906 1.00 97.06 82 ALA A O 1
ATOM 613 N N . GLN A 1 83 ? 9.697 -2.337 -26.855 1.00 97.44 83 GLN A N 1
ATOM 614 C CA . GLN A 1 83 ? 8.378 -2.965 -26.839 1.00 97.44 83 GLN A CA 1
ATOM 615 C C . GLN A 1 83 ? 8.275 -4.016 -25.728 1.00 97.44 83 GLN A C 1
ATOM 617 O O . GLN A 1 83 ? 7.323 -3.986 -24.951 1.00 97.44 83 GLN A O 1
ATOM 622 N N . LYS A 1 84 ? 9.290 -4.873 -25.587 1.00 97.88 84 LYS A N 1
ATOM 623 C CA . LYS A 1 84 ? 9.364 -5.867 -24.513 1.00 97.88 84 LYS A CA 1
ATOM 624 C C . LYS A 1 84 ? 9.344 -5.207 -23.133 1.00 97.88 84 LYS A C 1
ATOM 626 O O . LYS A 1 84 ? 8.552 -5.592 -22.280 1.00 97.88 84 LYS A O 1
ATOM 631 N N . GLN A 1 85 ? 10.144 -4.162 -22.927 1.00 97.44 85 GLN A N 1
ATOM 632 C CA . GLN A 1 85 ? 10.153 -3.404 -21.673 1.00 97.44 85 GLN A CA 1
ATOM 633 C C . GLN A 1 85 ? 8.790 -2.773 -21.385 1.00 97.44 85 GLN A C 1
ATOM 635 O O . GLN A 1 85 ? 8.322 -2.819 -20.251 1.00 97.44 85 GLN A O 1
ATOM 640 N N . ARG A 1 86 ? 8.112 -2.214 -22.396 1.00 97.06 86 ARG A N 1
ATOM 641 C CA . ARG A 1 86 ? 6.751 -1.676 -22.234 1.00 97.06 86 ARG A CA 1
ATOM 642 C C . ARG A 1 86 ? 5.759 -2.746 -21.797 1.00 97.06 86 ARG A C 1
ATOM 644 O O . ARG A 1 86 ? 4.967 -2.482 -20.896 1.00 97.06 86 ARG A O 1
ATOM 651 N N . GLU A 1 87 ? 5.806 -3.927 -22.402 1.00 97.62 87 GLU A N 1
ATOM 652 C CA . GLU A 1 87 ? 4.946 -5.057 -22.035 1.00 97.62 87 GLU A CA 1
ATOM 653 C C . GLU A 1 87 ? 5.234 -5.541 -20.610 1.00 97.62 87 GLU A C 1
ATOM 655 O O . GLU A 1 87 ? 4.309 -5.690 -19.812 1.00 97.62 87 GLU A O 1
ATOM 660 N N . GLU A 1 88 ? 6.509 -5.686 -20.241 1.00 97.62 88 GLU A N 1
ATOM 661 C CA . GLU A 1 88 ? 6.911 -6.037 -18.878 1.00 97.62 88 GLU A CA 1
ATOM 662 C C . GLU A 1 88 ? 6.471 -4.985 -17.853 1.00 97.62 88 GLU A C 1
ATOM 664 O O . GLU A 1 88 ? 5.991 -5.330 -16.773 1.00 97.62 88 GLU A O 1
ATOM 669 N N . HIS A 1 89 ? 6.616 -3.695 -18.164 1.00 97.31 89 HIS A N 1
ATOM 670 C CA . HIS A 1 89 ? 6.166 -2.614 -17.291 1.00 97.31 89 HIS A CA 1
ATOM 671 C C . HIS A 1 89 ? 4.644 -2.587 -17.158 1.00 97.31 89 HIS A C 1
ATOM 673 O O . HIS A 1 89 ? 4.143 -2.436 -16.044 1.00 97.31 89 HIS A O 1
ATOM 679 N N . ALA A 1 90 ? 3.906 -2.781 -18.251 1.00 97.19 90 ALA A N 1
ATOM 680 C CA . ALA A 1 90 ? 2.451 -2.876 -18.214 1.00 97.19 90 ALA A CA 1
ATOM 681 C C . ALA A 1 90 ? 1.995 -4.057 -17.343 1.00 97.19 90 ALA A C 1
ATOM 683 O O . ALA A 1 90 ? 1.131 -3.884 -16.483 1.00 97.19 90 ALA A O 1
ATOM 684 N N . ALA A 1 91 ? 2.630 -5.223 -17.493 1.00 97.38 91 ALA A N 1
ATOM 685 C CA . ALA A 1 91 ? 2.360 -6.394 -16.664 1.00 97.38 91 ALA A CA 1
ATOM 686 C C . ALA A 1 91 ? 2.680 -6.136 -15.181 1.00 97.38 91 ALA A C 1
ATOM 688 O O . ALA A 1 91 ? 1.866 -6.450 -14.314 1.00 97.38 91 ALA A O 1
ATOM 689 N N . LYS A 1 92 ? 3.821 -5.500 -14.875 1.00 97.38 92 LYS A N 1
ATOM 690 C CA . LYS A 1 92 ? 4.198 -5.117 -13.501 1.00 97.38 92 LYS A CA 1
ATOM 691 C C . LYS A 1 92 ? 3.195 -4.146 -12.879 1.00 97.38 92 LYS A C 1
ATOM 693 O O . LYS A 1 92 ? 2.834 -4.321 -11.721 1.00 97.38 92 LYS A O 1
ATOM 698 N N . ILE A 1 93 ? 2.717 -3.155 -13.633 1.00 97.69 93 ILE A N 1
ATOM 699 C CA . ILE A 1 93 ? 1.701 -2.202 -13.161 1.00 97.69 93 ILE A CA 1
ATOM 700 C C . ILE A 1 93 ? 0.381 -2.923 -12.871 1.00 97.69 93 ILE A C 1
ATOM 702 O O . ILE A 1 93 ? -0.218 -2.704 -11.819 1.00 97.69 93 ILE A O 1
ATOM 706 N N . GLN A 1 94 ? -0.064 -3.811 -13.761 1.00 97.38 94 GLN A N 1
ATOM 707 C CA . GLN A 1 94 ? -1.279 -4.598 -13.538 1.00 97.38 94 GLN A CA 1
ATOM 708 C C . GLN A 1 94 ? -1.154 -5.509 -12.310 1.00 97.38 94 GLN A C 1
ATOM 710 O O . GLN A 1 94 ? -2.067 -5.542 -11.485 1.00 97.38 94 GLN A O 1
ATOM 715 N N . ALA A 1 95 ? -0.017 -6.190 -12.151 1.00 97.38 95 ALA A N 1
ATOM 716 C CA . ALA A 1 95 ? 0.262 -7.021 -10.983 1.00 97.38 95 ALA A CA 1
ATOM 717 C C . ALA A 1 95 ? 0.272 -6.195 -9.687 1.00 97.38 95 ALA A C 1
ATOM 719 O O . ALA A 1 95 ? -0.398 -6.567 -8.728 1.00 97.38 95 ALA A O 1
ATOM 720 N N . ALA A 1 96 ? 0.936 -5.035 -9.683 1.00 97.06 96 ALA A N 1
ATOM 721 C CA . ALA A 1 96 ? 0.966 -4.131 -8.534 1.00 97.06 96 ALA A CA 1
ATOM 722 C C . ALA A 1 96 ? -0.434 -3.615 -8.163 1.00 97.06 96 ALA A C 1
ATOM 724 O O . ALA A 1 96 ? -0.771 -3.522 -6.984 1.00 97.06 96 ALA A O 1
ATOM 725 N N . HIS A 1 97 ? -1.286 -3.315 -9.151 1.00 97.31 97 HIS A N 1
ATOM 726 C CA . HIS A 1 97 ? -2.679 -2.958 -8.888 1.00 97.31 97 HIS A CA 1
ATOM 727 C C . HIS A 1 97 ? -3.471 -4.122 -8.287 1.00 97.31 97 HIS A C 1
ATOM 729 O O . HIS A 1 97 ? -4.210 -3.907 -7.326 1.00 97.31 97 HIS A O 1
ATOM 735 N N . ALA A 1 98 ? -3.321 -5.338 -8.815 1.00 97.56 98 ALA A N 1
ATOM 736 C CA . ALA A 1 98 ? -3.989 -6.520 -8.277 1.00 97.56 98 ALA A CA 1
ATOM 737 C C . ALA A 1 98 ? -3.548 -6.813 -6.832 1.00 97.56 98 ALA A C 1
ATOM 739 O O . ALA A 1 98 ? -4.390 -7.038 -5.964 1.00 97.56 98 ALA A O 1
ATOM 740 N N . GLU A 1 99 ? -2.247 -6.728 -6.555 1.00 97.44 99 GLU A N 1
ATOM 741 C CA . GLU A 1 99 ? -1.681 -6.890 -5.216 1.00 97.44 99 GLU A CA 1
ATOM 742 C C . GLU A 1 99 ? -2.186 -5.806 -4.256 1.00 97.44 99 GLU A C 1
ATOM 744 O O . GLU A 1 99 ? -2.658 -6.117 -3.165 1.00 97.44 99 GLU A O 1
ATOM 749 N N . ALA A 1 100 ? -2.201 -4.538 -4.676 1.00 97.12 100 ALA A N 1
ATOM 750 C CA . ALA A 1 100 ? -2.734 -3.447 -3.864 1.00 97.12 100 ALA A CA 1
ATOM 751 C C . ALA A 1 100 ? -4.222 -3.639 -3.522 1.00 97.12 100 ALA A C 1
ATOM 753 O O . ALA A 1 100 ? -4.642 -3.342 -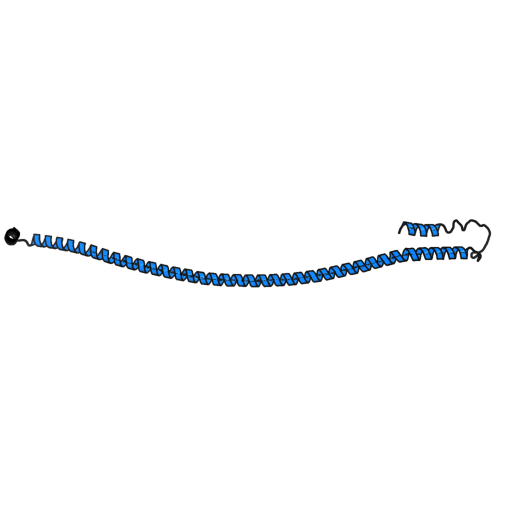2.400 1.00 97.12 100 ALA A O 1
ATOM 754 N N . GLN A 1 101 ? -5.028 -4.145 -4.462 1.00 97.44 101 GLN A N 1
ATOM 755 C CA . GLN A 1 101 ? -6.431 -4.479 -4.200 1.00 97.44 101 GLN A CA 1
ATOM 756 C C . GLN A 1 101 ? -6.560 -5.660 -3.234 1.00 97.44 101 GLN A C 1
ATOM 758 O O . GLN A 1 101 ? -7.382 -5.606 -2.320 1.00 97.44 101 GLN A O 1
ATOM 763 N N . ALA A 1 102 ? -5.723 -6.690 -3.379 1.00 97.75 102 ALA A N 1
ATOM 764 C CA . ALA A 1 102 ? -5.697 -7.828 -2.465 1.00 97.75 102 ALA A CA 1
ATOM 765 C C . ALA A 1 102 ? -5.316 -7.405 -1.036 1.00 97.75 102 ALA A C 1
ATOM 767 O O . ALA A 1 102 ? -5.999 -7.784 -0.086 1.00 97.75 102 ALA A O 1
ATOM 768 N N . ILE A 1 103 ? -4.294 -6.554 -0.884 1.00 97.69 103 ILE A N 1
ATOM 769 C CA . ILE A 1 103 ? -3.876 -5.993 0.409 1.00 97.69 103 ILE A CA 1
ATOM 770 C C . ILE A 1 103 ? -5.010 -5.174 1.026 1.00 97.69 103 ILE A C 1
ATOM 772 O O . ILE A 1 103 ? -5.330 -5.356 2.199 1.00 97.69 103 ILE A O 1
ATOM 776 N N . ARG A 1 104 ? -5.666 -4.300 0.249 1.00 97.75 104 ARG A N 1
ATOM 777 C CA . ARG A 1 104 ? -6.814 -3.521 0.741 1.00 97.75 104 ARG A CA 1
ATOM 778 C C . ARG A 1 104 ? -7.964 -4.416 1.187 1.00 97.75 104 ARG A C 1
ATOM 780 O O . ARG A 1 104 ? -8.535 -4.173 2.245 1.00 97.75 104 ARG A O 1
ATOM 787 N N . ALA A 1 105 ? -8.299 -5.442 0.410 1.00 97.69 105 ALA A N 1
ATOM 788 C CA . ALA A 1 105 ? -9.360 -6.380 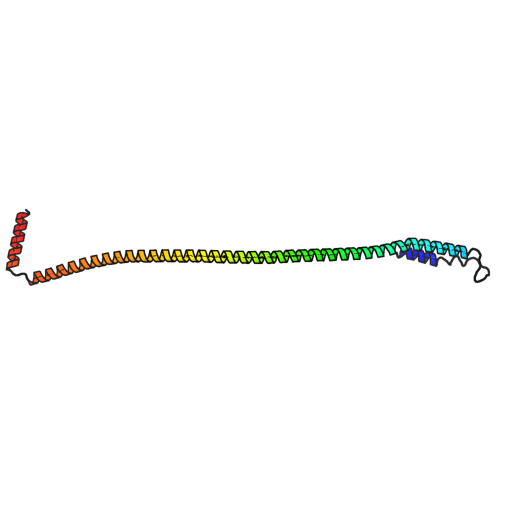0.760 1.00 97.69 105 ALA A CA 1
ATOM 789 C C . ALA A 1 105 ? -9.030 -7.166 2.040 1.00 97.69 105 ALA A C 1
ATOM 791 O O . ALA A 1 105 ? -9.888 -7.302 2.911 1.00 97.69 105 ALA A O 1
ATOM 792 N N . ALA A 1 106 ? -7.785 -7.631 2.180 1.00 97.75 106 ALA A N 1
ATOM 793 C CA . ALA A 1 106 ? -7.312 -8.312 3.381 1.00 97.75 106 ALA A CA 1
ATOM 794 C C . ALA A 1 106 ? -7.364 -7.392 4.610 1.00 97.75 106 ALA A C 1
ATOM 796 O O . ALA A 1 106 ? -7.940 -7.778 5.623 1.00 97.75 106 ALA A O 1
ATOM 797 N N . ALA A 1 107 ? -6.867 -6.158 4.492 1.00 97.06 107 ALA A N 1
ATOM 798 C CA . ALA A 1 107 ? -6.885 -5.175 5.573 1.00 97.06 107 ALA A CA 1
ATOM 799 C C . ALA A 1 107 ? -8.312 -4.811 6.011 1.00 97.06 107 ALA A C 1
ATOM 801 O O . ALA A 1 107 ? -8.582 -4.706 7.203 1.00 97.06 107 ALA A O 1
ATOM 802 N N . LEU A 1 108 ? -9.249 -4.652 5.068 1.00 97.81 108 LEU A N 1
ATOM 803 C CA . LEU A 1 108 ? -10.657 -4.397 5.395 1.00 97.81 108 LEU A CA 1
ATOM 804 C C . LEU A 1 108 ? -11.304 -5.582 6.115 1.00 97.81 108 LEU A C 1
ATOM 806 O O . LEU A 1 108 ? -12.083 -5.381 7.045 1.00 97.81 108 LEU A O 1
ATOM 810 N N . LYS A 1 109 ? -10.983 -6.810 5.696 1.00 97.94 109 LYS A N 1
ATOM 811 C CA . LYS A 1 109 ? -11.472 -8.020 6.358 1.00 97.94 109 LYS A CA 1
ATOM 812 C C . LYS A 1 109 ? -10.919 -8.133 7.778 1.00 97.94 109 LYS A C 1
ATOM 814 O O . LYS A 1 109 ? -11.692 -8.325 8.707 1.00 97.94 109 LYS A O 1
ATOM 819 N N . GLU A 1 110 ? -9.611 -7.961 7.943 1.00 97.81 110 GLU A N 1
ATOM 820 C CA . GLU A 1 110 ? -8.948 -7.995 9.248 1.00 97.81 110 GLU A CA 1
ATOM 821 C C . GLU A 1 110 ? -9.488 -6.906 10.180 1.00 97.81 110 GLU A C 1
ATOM 823 O O . GLU A 1 110 ? -9.834 -7.194 11.322 1.00 97.81 110 GLU A O 1
ATOM 828 N N . ALA A 1 111 ? -9.669 -5.682 9.678 1.00 97.31 111 ALA A N 1
ATOM 829 C CA . ALA A 1 111 ? -10.269 -4.594 10.442 1.00 97.31 111 ALA A CA 1
ATOM 830 C C . ALA A 1 111 ? -11.708 -4.910 10.877 1.00 97.31 111 ALA A C 1
ATOM 832 O O . ALA A 1 111 ? -12.084 -4.619 12.011 1.00 97.31 111 ALA A O 1
ATOM 833 N N . ALA A 1 112 ? -12.518 -5.520 10.006 1.00 97.56 112 ALA A N 1
ATOM 834 C CA . ALA A 1 112 ? -13.883 -5.914 10.345 1.00 97.56 112 ALA A CA 1
ATOM 835 C C . ALA A 1 112 ? -13.921 -7.038 11.394 1.00 97.56 112 ALA A C 1
ATOM 837 O O . ALA A 1 112 ? -14.752 -6.999 12.305 1.00 97.56 112 ALA A O 1
ATOM 838 N N . ASP A 1 113 ? -13.030 -8.023 11.280 1.00 97.88 113 ASP A N 1
ATOM 839 C CA . ASP A 1 113 ? -12.909 -9.122 12.239 1.00 97.88 113 ASP A CA 1
ATOM 840 C C . ASP A 1 113 ? -12.426 -8.608 13.604 1.00 97.88 113 ASP A C 1
ATOM 842 O O . ASP A 1 113 ? -12.993 -8.964 14.640 1.00 97.88 113 ASP A O 1
ATOM 846 N N . GLU A 1 114 ? -11.444 -7.707 13.616 1.00 97.75 114 GLU A N 1
ATOM 847 C CA . GLU A 1 114 ? -10.930 -7.099 14.841 1.00 97.75 114 GLU A CA 1
ATOM 848 C C . GLU A 1 114 ? -11.961 -6.174 15.494 1.00 97.75 114 GLU A C 1
ATOM 850 O O . GLU A 1 114 ? -12.186 -6.246 16.700 1.00 97.75 114 GLU A O 1
ATOM 855 N N . GLN A 1 115 ? -12.686 -5.376 14.705 1.00 97.75 115 GLN A N 1
ATOM 856 C CA . GLN A 1 115 ? -13.791 -4.568 15.216 1.00 97.75 115 GLN A CA 1
ATOM 857 C C . GLN A 1 115 ? -14.854 -5.442 15.895 1.00 97.75 115 GLN A C 1
ATOM 859 O O . GLN A 1 115 ? -15.337 -5.088 16.971 1.00 97.75 115 GLN A O 1
ATOM 864 N N . ARG A 1 116 ? -15.218 -6.586 15.299 1.00 97.75 116 ARG A N 1
ATOM 865 C CA . ARG A 1 116 ? -16.162 -7.531 15.919 1.00 97.75 116 ARG A CA 1
ATOM 866 C C . ARG A 1 116 ? -15.624 -8.059 17.244 1.00 9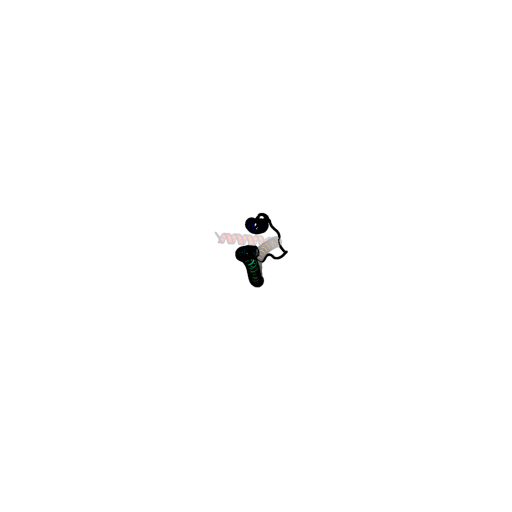7.75 116 ARG A C 1
ATOM 868 O O . ARG A 1 116 ? -16.338 -7.992 18.239 1.00 97.75 116 ARG A O 1
ATOM 875 N N . ARG A 1 117 ? -14.361 -8.500 17.282 1.00 97.75 117 ARG A N 1
ATOM 876 C CA . ARG A 1 117 ? -13.714 -8.977 18.516 1.00 97.75 117 ARG A CA 1
ATOM 877 C C . ARG A 1 117 ? -13.703 -7.918 19.611 1.00 97.75 117 ARG A C 1
ATOM 879 O O . ARG A 1 117 ? -14.057 -8.229 20.743 1.00 97.75 117 ARG A O 1
ATOM 886 N N . LEU A 1 118 ? -13.341 -6.679 19.279 1.00 97.81 118 LEU A N 1
ATOM 887 C CA . LEU A 1 118 ? -13.318 -5.569 20.230 1.00 97.81 118 LEU A CA 1
ATOM 888 C C . LEU A 1 118 ? -14.715 -5.263 20.774 1.00 97.81 118 LEU A C 1
ATOM 890 O O . LEU A 1 118 ? -14.876 -5.078 21.979 1.00 97.81 118 LEU A O 1
ATOM 894 N N . VAL A 1 119 ? -15.734 -5.245 19.911 1.00 98.06 119 VAL A N 1
ATOM 895 C CA . VAL A 1 119 ? -17.125 -5.022 20.333 1.00 98.06 119 VAL A CA 1
ATOM 896 C C . VAL A 1 119 ? -17.617 -6.156 21.231 1.00 98.06 119 VAL A C 1
ATOM 898 O O . VAL A 1 119 ? -18.245 -5.888 22.255 1.00 98.06 119 VAL A O 1
ATOM 901 N N . ASP A 1 120 ? -17.325 -7.408 20.888 1.00 98.00 120 ASP A N 1
ATOM 902 C CA . ASP A 1 120 ? -17.741 -8.564 21.683 1.00 98.00 120 ASP A CA 1
ATOM 903 C C . ASP A 1 120 ? -17.018 -8.610 23.035 1.00 98.00 120 ASP A C 1
ATOM 905 O O . ASP A 1 120 ? -17.656 -8.836 24.065 1.00 98.00 120 ASP A O 1
ATOM 909 N N . ALA A 1 121 ? -15.719 -8.304 23.064 1.00 97.81 121 ALA A N 1
ATOM 910 C CA . ALA A 1 121 ? -14.949 -8.174 24.298 1.00 97.81 121 ALA A CA 1
ATOM 911 C C . ALA A 1 121 ? -15.484 -7.039 25.184 1.00 97.81 121 ALA A C 1
ATOM 913 O O . ALA A 1 121 ? -15.703 -7.244 26.377 1.00 97.81 121 ALA A O 1
ATOM 914 N N . ALA A 1 122 ? -15.771 -5.868 24.605 1.00 97.50 122 ALA A N 1
ATOM 915 C CA . ALA A 1 122 ? -16.343 -4.739 25.335 1.00 97.50 122 ALA A CA 1
ATOM 916 C C . ALA A 1 122 ? -17.729 -5.068 25.911 1.00 97.50 122 ALA A C 1
ATOM 918 O O . ALA A 1 122 ? -18.031 -4.699 27.044 1.00 97.50 122 ALA A O 1
ATOM 919 N N . ARG A 1 123 ? -18.570 -5.796 25.165 1.00 97.62 123 ARG A N 1
ATOM 920 C CA . ARG A 1 123 ? -19.875 -6.271 25.653 1.00 97.62 123 ARG A CA 1
ATOM 921 C C . ARG A 1 123 ? -19.732 -7.272 26.792 1.00 97.62 123 ARG A C 1
ATOM 923 O O . ARG A 1 123 ? -20.468 -7.172 27.771 1.00 97.62 123 ARG A O 1
ATOM 930 N N . ALA A 1 124 ? -18.803 -8.218 26.673 1.00 98.00 124 ALA A N 1
ATOM 931 C CA . ALA A 1 124 ? -18.532 -9.192 27.723 1.00 98.00 124 ALA A CA 1
ATOM 932 C C . ALA A 1 124 ? -18.033 -8.508 29.004 1.00 98.00 124 ALA A C 1
ATOM 934 O O . ALA A 1 124 ? -18.496 -8.837 30.095 1.00 98.00 124 ALA A O 1
ATOM 935 N N . GLU A 1 125 ? -17.147 -7.523 28.873 1.00 97.56 125 GLU A N 1
ATOM 936 C CA . GLU A 1 125 ? -16.626 -6.768 30.011 1.00 97.56 125 GLU A CA 1
ATOM 937 C C . GLU A 1 125 ? -17.701 -5.885 30.653 1.00 97.56 125 GLU A C 1
ATOM 939 O O . GLU A 1 125 ? -17.861 -5.893 31.871 1.00 97.56 125 GLU A O 1
ATOM 944 N N . ALA A 1 126 ? -18.521 -5.206 29.846 1.00 97.62 126 ALA A N 1
ATOM 945 C CA . ALA A 1 126 ? -19.663 -4.448 30.349 1.00 97.62 126 ALA A CA 1
ATOM 946 C C . ALA A 1 126 ? -20.649 -5.344 31.116 1.00 97.62 126 ALA A C 1
ATOM 948 O O . ALA A 1 126 ? -21.120 -4.964 32.187 1.00 97.62 126 ALA A O 1
ATOM 949 N N . ALA A 1 127 ? -20.934 -6.548 30.608 1.00 97.62 127 ALA A N 1
ATOM 950 C CA . ALA A 1 127 ? -21.792 -7.507 31.299 1.00 97.62 127 ALA A CA 1
ATOM 951 C C . ALA A 1 127 ? -21.191 -7.947 32.643 1.00 97.62 127 ALA A C 1
ATOM 953 O O . ALA A 1 127 ? -21.899 -7.965 33.648 1.00 97.62 127 ALA A O 1
ATOM 954 N N . ARG A 1 128 ? -19.884 -8.237 32.691 1.00 97.88 128 ARG A N 1
ATOM 955 C CA . ARG A 1 128 ? -19.182 -8.570 33.942 1.00 97.88 128 ARG A CA 1
ATOM 956 C C . ARG A 1 128 ? -19.230 -7.434 34.953 1.00 97.88 128 ARG A C 1
ATOM 958 O O . ARG A 1 128 ? -19.478 -7.689 36.125 1.00 97.88 128 ARG A O 1
ATOM 965 N N . LEU A 1 129 ? -19.028 -6.200 34.502 1.00 97.62 129 LEU A N 1
ATOM 966 C CA . LEU A 1 129 ? -19.063 -5.024 35.365 1.00 97.62 129 LEU A CA 1
ATOM 967 C C . LEU A 1 129 ? -20.462 -4.801 35.952 1.00 97.62 129 LEU A C 1
ATOM 969 O O . LEU A 1 129 ? -20.590 -4.526 37.141 1.00 97.62 129 LEU A O 1
ATOM 973 N N . VAL A 1 130 ? -21.515 -4.982 35.148 1.00 97.75 130 VAL A N 1
ATOM 974 C CA . VAL A 1 130 ? -22.905 -4.897 35.622 1.00 97.75 130 VAL A CA 1
ATOM 975 C C . VAL A 1 130 ? -23.223 -6.002 36.629 1.00 97.75 130 VAL A C 1
ATOM 977 O O . VAL A 1 130 ? -23.832 -5.720 37.657 1.00 97.75 130 VAL A O 1
ATOM 980 N N . GLU A 1 131 ? -22.813 -7.243 36.369 1.00 97.50 131 GLU A N 1
ATOM 981 C CA . GLU A 1 131 ? -23.027 -8.352 37.307 1.00 97.50 131 GLU A CA 1
ATOM 982 C C . GLU A 1 131 ? -22.242 -8.161 38.614 1.00 97.50 131 GLU A C 1
ATOM 984 O O . GLU A 1 131 ? -22.792 -8.367 39.695 1.00 97.50 131 GLU A O 1
ATOM 989 N N . GLY A 1 132 ? -20.999 -7.676 38.539 1.00 97.31 132 GLY A N 1
ATOM 990 C CA . GLY A 1 132 ? -20.207 -7.304 39.713 1.00 97.31 132 GLY A CA 1
ATOM 991 C C . GLY A 1 132 ? -20.875 -6.200 40.535 1.00 97.31 132 GLY A C 1
ATOM 992 O O . GLY A 1 132 ? -21.083 -6.367 41.735 1.00 97.31 132 GLY A O 1
ATOM 993 N N . ALA A 1 133 ? -21.312 -5.121 39.881 1.00 96.94 133 ALA A N 1
ATOM 994 C CA . ALA A 1 133 ? -22.011 -4.021 40.541 1.00 96.94 133 ALA A CA 1
ATOM 995 C C . ALA A 1 133 ? -23.327 -4.475 41.194 1.00 96.94 133 ALA A C 1
ATOM 997 O O . ALA A 1 133 ? -23.652 -4.043 42.296 1.00 96.94 133 ALA A O 1
ATOM 998 N N . ARG A 1 134 ? -24.081 -5.381 40.556 1.00 97.25 134 ARG A N 1
ATOM 999 C CA . ARG A 1 134 ? -25.289 -5.977 41.153 1.00 97.25 134 ARG A CA 1
ATOM 1000 C C . ARG A 1 134 ? -24.961 -6.784 42.405 1.00 97.25 134 ARG A C 1
ATOM 1002 O O . ARG A 1 134 ? -25.646 -6.630 43.413 1.00 97.25 134 ARG A O 1
ATOM 1009 N N . ALA A 1 135 ? -23.914 -7.606 42.359 1.00 97.12 135 ALA A N 1
ATOM 1010 C CA . ALA A 1 135 ? -23.484 -8.395 43.508 1.00 97.12 135 ALA A CA 1
ATOM 1011 C C . ALA A 1 135 ? -23.033 -7.509 44.685 1.00 97.12 135 ALA A C 1
ATOM 1013 O O . ALA A 1 135 ? -23.384 -7.795 45.834 1.00 97.12 135 ALA A O 1
ATOM 1014 N N . GLU A 1 136 ? -22.311 -6.420 44.408 1.00 97.12 136 GLU A N 1
ATOM 1015 C CA . GLU A 1 136 ? -21.928 -5.415 45.410 1.00 97.12 136 GLU A CA 1
ATOM 1016 C C . GLU A 1 136 ? -23.156 -4.702 45.989 1.00 97.12 136 GLU A C 1
ATOM 1018 O O . GLU A 1 136 ? -23.331 -4.679 47.206 1.00 97.12 136 GLU A O 1
ATOM 1023 N N . MET A 1 137 ? -24.075 -4.229 45.140 1.00 96.81 137 MET A N 1
ATOM 1024 C CA . MET A 1 137 ? -25.326 -3.604 45.585 1.00 96.81 137 MET A CA 1
ATOM 1025 C C . MET A 1 137 ? -26.142 -4.528 46.494 1.00 96.81 137 MET A C 1
ATOM 1027 O O . MET A 1 137 ? -26.698 -4.088 47.499 1.00 96.81 137 MET A O 1
ATOM 1031 N N . GLU A 1 138 ? -26.227 -5.820 46.175 1.00 96.88 138 GLU A N 1
ATOM 1032 C CA . GLU A 1 138 ? -26.910 -6.782 47.036 1.00 96.88 138 GLU A CA 1
ATOM 1033 C C . GLU A 1 138 ? -26.220 -6.958 48.395 1.00 96.88 138 GLU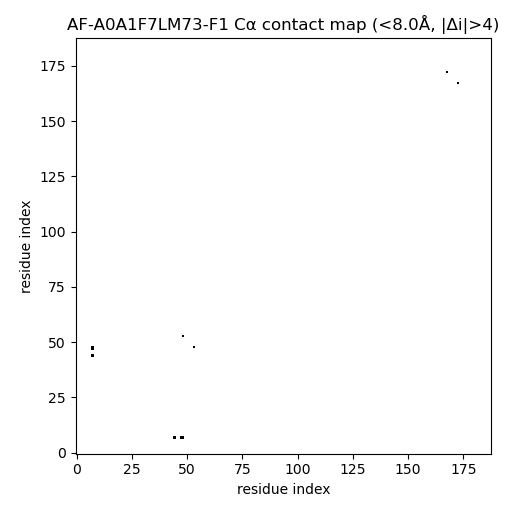 A C 1
ATOM 1035 O O . GLU A 1 138 ? -26.901 -7.116 49.414 1.00 96.88 138 GLU A O 1
ATOM 1040 N N . GLN A 1 139 ? -24.884 -6.946 48.433 1.00 97.38 139 GLN A N 1
ATOM 1041 C CA . GLN A 1 139 ? -24.133 -6.975 49.688 1.00 97.38 139 GLN A CA 1
ATOM 1042 C C . GLN A 1 139 ? -24.383 -5.715 50.519 1.00 97.38 139 GLN A C 1
ATOM 1044 O O . GLN A 1 139 ? -24.661 -5.832 51.715 1.00 97.38 139 GLN A O 1
ATOM 1049 N N . ASP A 1 140 ? -24.373 -4.543 49.891 1.00 96.25 140 ASP A N 1
ATOM 1050 C CA . ASP A 1 140 ? -24.623 -3.267 50.558 1.00 96.25 140 ASP A CA 1
ATOM 1051 C C . ASP A 1 140 ? -26.052 -3.176 51.098 1.00 96.25 140 ASP A C 1
ATOM 1053 O O . ASP A 1 140 ? -26.253 -2.784 52.246 1.00 96.25 140 ASP A O 1
ATOM 1057 N N . ILE A 1 141 ? -27.053 -3.642 50.342 1.00 97.31 141 ILE A N 1
ATOM 1058 C CA . ILE A 1 141 ? -28.444 -3.723 50.820 1.00 97.31 141 ILE A CA 1
ATOM 1059 C C . ILE A 1 141 ? -28.549 -4.642 52.041 1.00 97.31 141 ILE A C 1
ATOM 1061 O O . ILE A 1 141 ? -29.285 -4.339 52.986 1.00 97.31 141 ILE A O 1
ATOM 1065 N N . ARG A 1 142 ? -27.841 -5.780 52.045 1.00 96.81 142 ARG A N 1
ATOM 1066 C CA . ARG A 1 142 ? -27.819 -6.680 53.209 1.00 96.81 142 ARG A CA 1
ATOM 1067 C C . ARG A 1 142 ? -27.182 -6.004 54.422 1.00 96.81 142 ARG A C 1
ATOM 1069 O O . ARG A 1 142 ? -27.759 -6.095 55.506 1.00 96.81 142 ARG A O 1
ATOM 1076 N N . ARG A 1 143 ? -26.059 -5.302 54.239 1.00 97.00 143 ARG A N 1
ATOM 1077 C CA . ARG A 1 143 ? -25.377 -4.555 55.307 1.00 97.00 143 ARG A CA 1
ATOM 1078 C C . ARG A 1 143 ? -26.268 -3.444 55.869 1.00 97.00 143 ARG A C 1
ATOM 1080 O O . ARG A 1 143 ? -26.540 -3.449 57.064 1.00 97.00 143 ARG A O 1
ATOM 1087 N N . ALA A 1 144 ? -26.833 -2.600 55.007 1.00 96.06 144 ALA A N 1
ATOM 1088 C CA . ALA A 1 144 ? -27.733 -1.516 55.400 1.00 96.06 144 ALA A CA 1
ATOM 1089 C C . ALA A 1 144 ? -28.976 -2.029 56.151 1.00 96.06 144 ALA A C 1
ATOM 1091 O O . ALA A 1 144 ? -29.415 -1.439 57.134 1.00 96.06 144 ALA A O 1
ATOM 1092 N N . ARG A 1 145 ? -29.544 -3.172 55.737 1.00 96.62 145 ARG A N 1
ATOM 1093 C CA . ARG A 1 145 ? -30.654 -3.808 56.470 1.00 96.62 145 ARG A CA 1
ATOM 1094 C C . ARG A 1 145 ? -30.244 -4.313 57.849 1.00 96.62 145 ARG A C 1
ATOM 1096 O O . ARG A 1 145 ? -31.075 -4.312 58.755 1.00 96.62 145 ARG A O 1
ATOM 1103 N N . GLN A 1 146 ? -29.019 -4.806 57.997 1.00 96.56 146 GLN A N 1
ATOM 1104 C CA . GLN A 1 146 ? -28.518 -5.286 59.279 1.00 96.56 146 GLN A CA 1
ATOM 1105 C C . GLN A 1 146 ? -28.260 -4.126 60.243 1.00 96.56 146 GLN A C 1
ATOM 1107 O O . GLN A 1 146 ? -28.698 -4.208 61.388 1.00 96.56 146 GLN A O 1
ATOM 1112 N N . GLU A 1 147 ? -27.657 -3.040 59.761 1.00 96.19 147 GLU A N 1
ATOM 1113 C CA . GLU A 1 147 ? -27.486 -1.788 60.510 1.00 96.19 147 GLU A CA 1
ATOM 1114 C C . GLU A 1 147 ? -28.844 -1.220 60.947 1.00 96.19 147 GLU A C 1
ATOM 1116 O O . GLU A 1 147 ? -29.068 -0.999 62.134 1.00 96.19 147 GLU A O 1
ATOM 1121 N N . LEU A 1 148 ? -29.817 -1.131 60.031 1.00 95.94 148 LEU A N 1
ATOM 1122 C CA . LEU A 1 148 ? -31.162 -0.647 60.358 1.00 95.94 148 LEU A CA 1
ATOM 1123 C C . LEU A 1 148 ? -31.856 -1.503 61.432 1.00 95.94 148 LEU A C 1
ATOM 1125 O O . LEU A 1 148 ? -32.568 -0.983 62.287 1.00 95.94 148 LEU A O 1
ATOM 1129 N N . ARG A 1 149 ? -31.668 -2.829 61.410 1.00 95.19 149 ARG A N 1
ATOM 1130 C CA . ARG A 1 149 ? -32.220 -3.720 62.447 1.00 95.19 149 ARG A CA 1
ATOM 1131 C C . ARG A 1 149 ? -31.593 -3.473 63.816 1.00 95.19 149 ARG A C 1
ATOM 1133 O O . ARG A 1 149 ? -32.307 -3.585 64.809 1.00 95.19 149 ARG A O 1
ATOM 1140 N N . GLN A 1 150 ? -30.298 -3.168 63.866 1.00 95.56 150 GLN A N 1
ATOM 1141 C CA . GLN A 1 150 ? -29.611 -2.819 65.110 1.00 95.56 150 GLN A CA 1
ATOM 1142 C C . GLN A 1 150 ? -30.142 -1.490 65.654 1.00 95.56 150 GLN A C 1
ATOM 1144 O O . GLN A 1 150 ? -30.615 -1.460 66.786 1.00 95.56 150 GLN A O 1
ATOM 1149 N N . GLU A 1 151 ? -30.211 -0.448 64.819 1.00 94.56 151 GLU A N 1
ATOM 1150 C CA . GLU A 1 151 ? -30.737 0.865 65.221 1.00 94.56 151 GLU A CA 1
ATOM 1151 C C . GLU A 1 151 ? -32.189 0.799 65.718 1.00 94.56 151 GLU A C 1
ATOM 1153 O O . GLU A 1 151 ? -32.543 1.409 66.727 1.00 94.56 151 GLU A O 1
ATOM 1158 N N . VAL A 1 152 ? -33.047 0.029 65.038 1.00 95.25 152 VAL A N 1
ATOM 1159 C CA . VAL A 1 152 ? -34.438 -0.172 65.474 1.00 95.25 152 VAL A CA 1
ATOM 1160 C C . VAL A 1 152 ? -34.502 -0.949 66.791 1.00 95.25 152 VAL A C 1
ATOM 1162 O O . VAL A 1 152 ? -35.353 -0.644 67.626 1.00 95.25 152 VAL A O 1
ATOM 1165 N N . GLY A 1 153 ? -33.618 -1.930 66.995 1.00 94.12 153 GLY A N 1
ATOM 1166 C CA . GLY A 1 153 ? -33.498 -2.662 68.256 1.00 94.12 153 GLY A CA 1
ATOM 1167 C C . GLY A 1 153 ? -33.129 -1.739 69.416 1.00 94.12 153 GLY A C 1
ATOM 1168 O O . GLY A 1 153 ? -33.827 -1.723 70.431 1.00 94.12 153 GLY A O 1
ATOM 1169 N N . ASP A 1 154 ? -32.108 -0.907 69.226 1.00 93.75 154 ASP A N 1
ATOM 1170 C CA . ASP A 1 154 ? -31.658 0.072 70.219 1.00 93.75 154 ASP A CA 1
ATOM 1171 C C . ASP A 1 154 ? -32.756 1.097 70.535 1.00 93.75 154 ASP A C 1
ATOM 1173 O O . ASP A 1 154 ? -33.024 1.404 71.701 1.00 93.75 154 ASP A O 1
ATOM 1177 N N . LEU A 1 155 ? -33.469 1.578 69.510 1.00 93.06 155 LEU A N 1
ATOM 1178 C CA . LEU A 1 155 ? -34.595 2.490 69.691 1.00 93.06 155 LEU A CA 1
ATOM 1179 C C . LEU A 1 155 ? -35.754 1.826 70.449 1.00 93.06 155 LEU A C 1
ATOM 1181 O O . LEU A 1 155 ? -36.348 2.449 71.331 1.00 93.06 155 LEU A O 1
ATOM 1185 N N . ALA A 1 156 ? -36.078 0.568 70.138 1.00 92.75 156 ALA A N 1
ATOM 1186 C CA . ALA A 1 156 ? -37.127 -0.179 70.827 1.00 92.75 156 ALA A CA 1
ATOM 1187 C C . ALA A 1 156 ? -36.792 -0.386 72.312 1.00 92.75 156 ALA A C 1
ATOM 1189 O O . ALA A 1 156 ? -37.666 -0.186 73.159 1.00 92.75 156 ALA A O 1
ATOM 1190 N N . VAL A 1 157 ? -35.533 -0.707 72.638 1.00 92.62 157 VAL A N 1
ATOM 1191 C CA . VAL A 1 157 ? -35.048 -0.795 74.026 1.00 92.62 157 VAL A CA 1
ATOM 1192 C C . VAL A 1 157 ? -35.168 0.562 74.720 1.00 92.62 157 VAL A C 1
ATOM 1194 O O . VAL A 1 157 ? -35.769 0.640 75.789 1.00 92.62 157 VAL A O 1
ATOM 1197 N N . ALA A 1 158 ? -34.712 1.651 74.094 1.00 91.12 158 ALA A N 1
ATOM 1198 C CA . ALA A 1 158 ? -34.807 2.996 74.666 1.00 91.12 158 ALA A CA 1
ATOM 1199 C C . ALA A 1 158 ? -36.263 3.442 74.928 1.00 91.12 158 ALA A C 1
ATOM 1201 O O . ALA A 1 158 ? -36.559 4.114 75.924 1.00 91.12 158 ALA A O 1
ATOM 1202 N N . VAL A 1 159 ? -37.200 3.068 74.050 1.00 91.00 159 VAL A N 1
ATOM 1203 C CA . VAL A 1 159 ? -38.638 3.324 74.238 1.00 91.00 159 VAL A CA 1
ATOM 1204 C C . VAL A 1 159 ? -39.206 2.464 75.367 1.00 91.00 159 VAL A C 1
ATOM 1206 O O . VAL A 1 159 ? -39.935 2.990 76.212 1.00 91.00 159 VAL A O 1
ATOM 1209 N N . ALA A 1 160 ? -38.854 1.176 75.424 1.00 87.94 160 ALA A N 1
ATOM 1210 C CA . ALA A 1 160 ? -39.268 0.274 76.496 1.00 87.94 160 ALA A CA 1
ATOM 1211 C C . ALA A 1 160 ? -38.759 0.752 77.866 1.00 87.94 160 ALA A C 1
ATOM 1213 O O . ALA A 1 160 ? -39.543 0.827 78.811 1.00 87.94 160 ALA A O 1
ATOM 1214 N N . GLU A 1 161 ? -37.497 1.178 77.968 1.00 87.50 161 GLU A N 1
ATOM 1215 C CA . GLU A 1 161 ? -36.924 1.773 79.181 1.00 87.50 161 GLU A CA 1
ATOM 1216 C C . GLU A 1 161 ? -37.694 3.019 79.634 1.00 87.50 161 GLU A C 1
ATOM 1218 O O . GLU A 1 161 ? -38.026 3.160 80.816 1.00 87.50 161 GLU A O 1
ATOM 1223 N N . ARG A 1 162 ? -38.014 3.929 78.702 1.00 88.12 162 ARG A N 1
ATOM 1224 C CA . ARG A 1 162 ? -38.810 5.131 78.999 1.00 88.12 162 ARG A CA 1
ATOM 1225 C C . ARG A 1 162 ? -40.227 4.790 79.452 1.00 88.12 162 ARG A C 1
ATOM 1227 O O . ARG A 1 162 ? -40.734 5.440 80.367 1.00 88.12 162 ARG A O 1
ATOM 1234 N N . LEU A 1 163 ? -40.864 3.792 78.841 1.00 86.00 163 LEU A N 1
ATOM 1235 C CA . LEU A 1 163 ? -42.208 3.354 79.214 1.00 86.00 163 LEU A CA 1
ATOM 1236 C C . LEU A 1 163 ? -42.215 2.690 80.595 1.00 86.00 163 LEU A C 1
ATOM 1238 O O . LEU A 1 163 ? -43.057 3.039 81.420 1.00 86.00 163 LEU A O 1
ATOM 1242 N N . ILE A 1 164 ? -41.254 1.805 80.880 1.00 82.62 164 ILE A N 1
ATOM 1243 C CA . ILE A 1 164 ? -41.096 1.157 82.190 1.00 82.62 164 ILE A CA 1
ATOM 1244 C C . ILE A 1 164 ? -40.867 2.216 83.275 1.00 82.62 164 ILE A C 1
ATOM 1246 O O . ILE A 1 164 ? -41.614 2.246 84.251 1.00 82.62 164 ILE A O 1
ATOM 1250 N N . LYS A 1 165 ? -39.936 3.163 83.068 1.00 80.44 165 LYS A N 1
ATOM 1251 C CA . LYS A 1 165 ? -39.704 4.285 84.001 1.00 80.44 165 LYS A CA 1
ATOM 1252 C C . LYS A 1 165 ? -40.962 5.107 84.291 1.00 80.44 165 LYS A C 1
ATOM 1254 O O . LYS A 1 165 ? -41.103 5.609 85.399 1.00 80.44 165 LYS A O 1
ATOM 1259 N N . LYS A 1 166 ? -41.864 5.263 83.316 1.00 78.00 166 LYS A N 1
ATOM 1260 C CA . LYS A 1 166 ? -43.106 6.039 83.472 1.00 78.00 166 LYS A CA 1
ATOM 1261 C C . LYS A 1 166 ? -44.254 5.236 84.106 1.00 78.00 166 LYS A C 1
ATOM 1263 O O . LYS A 1 166 ? -45.177 5.840 84.643 1.00 78.00 166 LYS A O 1
ATOM 1268 N N . SER A 1 167 ? -44.218 3.904 84.018 1.00 68.56 167 SER A N 1
ATOM 1269 C CA . SER A 1 167 ? -45.323 3.018 84.429 1.00 68.56 167 SER A CA 1
ATOM 1270 C C . SER A 1 167 ? -45.096 2.327 85.776 1.00 68.56 167 SER A C 1
ATOM 1272 O O . SER A 1 167 ? -46.058 1.822 86.348 1.00 68.56 167 SER A O 1
ATOM 1274 N N . LEU A 1 168 ? -43.854 2.303 86.274 1.00 64.75 168 LEU A N 1
ATOM 1275 C CA . LEU A 1 168 ? -43.480 1.719 87.564 1.00 64.75 168 LEU A CA 1
ATOM 1276 C C . LEU A 1 168 ? -44.207 2.416 88.724 1.00 64.75 168 LEU A C 1
ATOM 1278 O O . LEU A 1 168 ? -44.009 3.607 88.966 1.00 64.75 168 LEU A O 1
ATOM 1282 N N . ARG A 1 169 ? -45.020 1.651 89.459 1.00 68.00 169 ARG A N 1
ATOM 1283 C CA . ARG A 1 169 ? -45.598 2.041 90.755 1.00 68.00 169 ARG A CA 1
ATOM 1284 C C . ARG A 1 169 ? -44.819 1.365 91.891 1.00 68.00 169 ARG A C 1
ATOM 1286 O O . ARG A 1 169 ? -44.142 0.362 91.672 1.00 68.00 169 ARG A O 1
ATOM 1293 N N . ASP A 1 170 ? -44.939 1.883 93.112 1.00 65.75 170 ASP A N 1
ATOM 1294 C CA . ASP A 1 170 ? -44.248 1.362 94.311 1.00 65.75 170 ASP A CA 1
ATOM 1295 C C . ASP A 1 170 ? -44.495 -0.140 94.572 1.00 65.75 170 ASP A C 1
ATOM 1297 O O . ASP A 1 170 ? -43.639 -0.843 95.114 1.00 65.75 170 ASP A O 1
ATOM 1301 N N . GLU A 1 171 ? -45.653 -0.656 94.153 1.00 65.12 171 GLU A N 1
ATOM 1302 C CA . GLU A 1 171 ? -46.022 -2.071 94.286 1.00 65.12 171 GLU A CA 1
ATOM 1303 C C . GLU A 1 171 ? -45.203 -2.986 93.355 1.00 65.12 171 GLU A C 1
ATOM 1305 O O . GLU A 1 171 ? -44.789 -4.075 93.763 1.00 65.12 171 GLU A O 1
ATOM 1310 N N . ASP A 1 172 ? -44.881 -2.525 92.142 1.00 70.75 172 ASP A N 1
ATOM 1311 C CA . ASP A 1 172 ? -44.079 -3.278 91.171 1.00 70.75 172 ASP A CA 1
ATOM 1312 C C . ASP A 1 172 ? -42.617 -3.410 91.624 1.00 70.75 172 ASP A C 1
ATOM 1314 O O . ASP A 1 172 ? -42.005 -4.462 91.439 1.00 70.75 172 ASP A O 1
ATOM 1318 N N . HIS A 1 173 ? -42.071 -2.382 92.291 1.00 66.56 173 HIS A N 1
ATOM 1319 C CA . HIS A 1 173 ? -40.729 -2.431 92.887 1.00 66.56 173 HIS A CA 1
ATOM 1320 C C . HIS A 1 173 ? -40.610 -3.553 93.922 1.00 66.56 173 HIS A C 1
ATOM 1322 O O . HIS A 1 173 ? -39.646 -4.319 93.899 1.00 66.56 173 HIS A O 1
ATOM 1328 N N . ARG A 1 174 ? -41.601 -3.689 94.815 1.00 73.62 174 ARG A N 1
ATOM 1329 C CA . ARG A 1 174 ? -41.586 -4.742 95.843 1.00 73.62 174 ARG A CA 1
ATOM 1330 C C . ARG A 1 174 ? -41.681 -6.136 95.228 1.00 73.62 174 ARG A C 1
ATOM 1332 O O . ARG A 1 174 ? -40.962 -7.030 95.668 1.00 73.62 174 ARG A O 1
ATOM 1339 N N . ARG A 1 175 ? -42.516 -6.312 94.196 1.00 76.88 175 ARG A N 1
ATOM 1340 C CA . ARG A 1 175 ? -42.688 -7.601 93.508 1.00 76.88 175 ARG A CA 1
ATOM 1341 C C . ARG A 1 175 ? -41.414 -8.040 92.781 1.00 76.88 175 ARG A C 1
ATOM 1343 O O . ARG A 1 175 ? -40.994 -9.178 92.956 1.00 76.88 175 ARG A O 1
ATOM 1350 N N . ILE A 1 176 ? -40.762 -7.136 92.044 1.00 78.00 176 ILE A N 1
ATOM 1351 C CA . ILE A 1 176 ? -39.526 -7.438 91.297 1.00 78.00 176 ILE A CA 1
ATOM 1352 C C . ILE A 1 176 ? -38.365 -7.764 92.249 1.00 78.00 176 ILE A C 1
ATOM 1354 O O . ILE A 1 176 ? -37.608 -8.698 91.993 1.00 78.00 176 ILE A O 1
ATOM 1358 N N . VAL A 1 177 ? -38.238 -7.044 93.371 1.00 77.00 177 VAL A N 1
ATOM 1359 C CA . VAL A 1 177 ? -37.210 -7.330 94.389 1.00 77.00 177 VAL A CA 1
ATOM 1360 C C . VAL A 1 177 ? -37.419 -8.713 95.014 1.00 77.00 177 VAL A C 1
ATOM 1362 O O . VAL A 1 177 ? -36.455 -9.458 95.169 1.00 77.00 177 VAL A O 1
ATOM 1365 N N . GLN A 1 178 ? -38.664 -9.093 95.321 1.00 80.44 178 GLN A N 1
ATOM 1366 C CA . GLN A 1 178 ? -38.974 -10.432 95.836 1.00 80.44 178 GLN A CA 1
ATOM 1367 C C . GLN A 1 178 ? -38.682 -11.536 94.805 1.00 80.44 178 GLN A C 1
ATOM 1369 O O . GLN A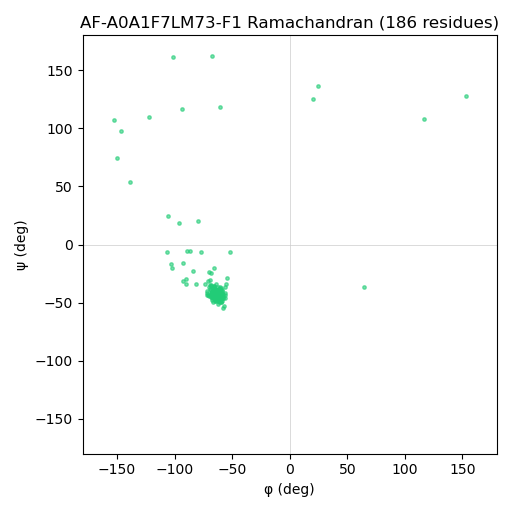 1 178 ? -38.123 -12.569 95.164 1.00 80.44 178 GLN A O 1
ATOM 1374 N N . GLU A 1 179 ? -38.991 -11.317 93.523 1.00 80.44 179 GLU A N 1
ATOM 1375 C CA . GLU A 1 179 ? -38.702 -12.265 92.433 1.00 80.44 179 GLU A CA 1
ATOM 1376 C C . GLU A 1 179 ? -37.191 -12.432 92.183 1.00 80.44 179 GLU A C 1
ATOM 1378 O O . GLU A 1 179 ? -36.713 -13.551 91.975 1.00 80.44 179 GLU A O 1
ATOM 1383 N N . ALA A 1 180 ? -36.418 -11.342 92.261 1.00 80.31 180 ALA A N 1
ATOM 1384 C CA . ALA A 1 180 ? -34.961 -11.369 92.141 1.00 80.31 180 ALA A CA 1
ATOM 1385 C C . ALA A 1 180 ? -34.303 -12.110 93.318 1.00 80.31 180 ALA A C 1
ATOM 1387 O O . ALA A 1 180 ? -33.444 -12.964 93.094 1.00 80.31 180 ALA A O 1
ATOM 1388 N N . LEU A 1 181 ? -34.753 -11.853 94.554 1.00 81.06 181 LEU A N 1
ATOM 1389 C CA . LEU A 1 181 ? -34.299 -12.580 95.747 1.00 81.06 181 LEU A CA 1
ATOM 1390 C C . LEU A 1 181 ? -34.626 -14.079 95.649 1.00 81.06 181 LEU A C 1
ATOM 1392 O O . LEU A 1 181 ? -33.750 -14.909 95.872 1.00 81.06 181 LEU A O 1
ATOM 1396 N N . ALA A 1 182 ? -35.832 -14.431 95.195 1.00 82.31 182 ALA A N 1
ATOM 1397 C CA . ALA A 1 182 ? -36.245 -15.823 95.010 1.00 82.31 182 ALA A CA 1
ATOM 1398 C C . ALA A 1 182 ? -35.496 -16.550 93.875 1.00 82.31 182 ALA A C 1
ATOM 1400 O O . ALA A 1 182 ? -35.428 -17.780 93.857 1.00 82.31 182 ALA A O 1
ATOM 1401 N N . THR A 1 183 ? -34.963 -15.816 92.894 1.00 80.31 183 THR A N 1
ATOM 1402 C CA . THR A 1 183 ? -34.150 -16.394 91.812 1.00 80.31 183 THR A CA 1
ATOM 1403 C C . THR A 1 183 ? -32.705 -16.607 92.263 1.00 80.31 183 THR A C 1
ATOM 1405 O O . THR A 1 183 ? -32.103 -17.611 91.894 1.00 80.31 183 THR A O 1
ATOM 1408 N N . LEU A 1 184 ? -32.176 -15.724 93.118 1.00 75.69 184 LEU A N 1
ATOM 1409 C CA . LEU A 1 184 ? -30.867 -15.892 93.755 1.00 75.69 184 LEU A CA 1
ATOM 1410 C C . LEU A 1 184 ? -30.861 -17.045 94.769 1.00 75.69 184 LEU A C 1
ATOM 1412 O O . LEU A 1 184 ? -29.916 -17.823 94.772 1.00 75.69 184 LEU A O 1
ATOM 1416 N N . GLU A 1 185 ? -31.934 -17.229 95.543 1.00 75.31 185 GLU A N 1
ATOM 1417 C CA . GLU A 1 185 ? -32.106 -18.401 96.423 1.00 75.31 185 GLU A CA 1
ATOM 1418 C C . GLU A 1 185 ? -32.249 -19.731 95.665 1.00 75.31 185 GLU A C 1
ATOM 1420 O O . GLU A 1 185 ? -32.051 -20.790 96.248 1.00 75.31 185 GLU A O 1
ATOM 1425 N N . ARG A 1 186 ? -32.612 -19.700 94.375 1.00 69.62 186 ARG A N 1
ATOM 1426 C CA . ARG A 1 186 ? -32.696 -20.893 93.513 1.00 69.62 186 ARG A CA 1
ATOM 1427 C C . ARG A 1 186 ? -31.418 -21.177 92.721 1.00 69.62 186 ARG A C 1
ATOM 1429 O O . ARG A 1 186 ? -31.306 -22.261 92.154 1.00 69.62 186 ARG A O 1
ATOM 1436 N N . ALA A 1 187 ? -30.515 -20.204 92.615 1.00 65.38 187 ALA A N 1
ATOM 1437 C CA . ALA A 1 187 ? -29.274 -20.299 91.845 1.00 65.38 187 ALA A CA 1
ATOM 1438 C C . ALA A 1 187 ? -28.012 -20.431 92.721 1.00 65.38 187 ALA A C 1
ATOM 1440 O O . ALA A 1 187 ? -26.927 -20.631 92.172 1.00 65.38 187 ALA A O 1
ATOM 1441 N N . GLY A 1 188 ? -28.150 -20.315 94.047 1.00 51.06 188 GLY A N 1
ATOM 1442 C CA . GLY A 1 188 ? -27.163 -20.734 95.051 1.00 51.06 188 GLY A CA 1
ATOM 1443 C C . GLY A 1 188 ? -27.590 -22.030 95.724 1.00 51.06 188 GLY A C 1
ATOM 1444 O O . GLY A 1 188 ? -26.682 -22.776 96.145 1.00 51.06 188 GLY A O 1
#

Secondary structure (DSSP, 8-state):
-HHHHHHHHHHHHTTTTTTSSS-----S---SSHHHHHHHHHHHHHHHHHHHHHHHHHHHHHHHHHHHHHHHHHHHHHHHHHHHHHHHHHHHHHHHHHHHHHHHHHHHHHHHHHHHHHHHHHHHHHHHHHHHHHHHHHHHHHHHHHHHHHHHHHHHHHHHHHHHHHH--HHHHHHHHHHHHHHHHHH-

Mean predicted aligned error: 15.92 Å

Sequence (188 aa):
MRRVVGIAAFLVALLPAAASAAGGEGGLINLDKSLIIQAINFLLLLFILSKLLYRPLLAKMEERSQAIKTSLDEAQAARAEAQKQREEHAAKIQAAHAEAQAIRAAALKEAADEQRRLVDAARAEAARLVEGARAEMEQDIRRARQELRQEVGDLAVAVAERLIKKSLRDEDHRRIVQEALATLERAG

Radius of gyration: 70.05 Å; Cα contacts (8 Å, |Δi|>4): 5; chains: 1; bounding box: 110×40×186 Å

Solvent-accessible surface area (backbone atoms only — not comparable to full-atom values): 10534 Å² total; per-residue (Å²): 111,72,69,58,56,44,48,53,51,48,58,60,64,56,70,67,67,77,75,77,77,73,88,80,88,77,64,106,72,63,97,66,66,57,61,58,54,50,49,52,52,49,52,51,48,48,50,52,47,52,67,61,50,50,56,58,52,51,51,54,51,49,53,50,52,50,51,51,51,51,53,50,51,51,51,49,50,52,50,52,50,52,50,51,51,50,52,53,49,52,51,50,51,53,48,52,51,52,50,51,50,50,51,51,52,50,52,53,50,51,50,52,54,50,50,50,51,51,52,53,51,52,51,52,50,51,50,51,51,51,53,51,50,51,55,50,50,53,50,50,53,52,50,52,53,51,53,50,51,50,54,53,49,54,50,50,49,55,51,49,53,54,48,49,71,71,64,69,48,80,68,55,55,56,52,52,52,52,53,53,52,58,49,51,70,72,74,108